Protein AF-A0A0C2HWB9-F1 (afdb_monomer_lite)

Foldseek 3Di:
DPPPDDQQQDDDPPDDCDPVNVVSSVVSVVVVVVVVVVVVVVCCVVPPVVVVVCVQPDVNHHPVRVVVVVCPVPVPVPPPLADDFDKDKAKDKAAPVRQKDKAFAQPQFFWDKFKWWWDFQFAAPNRGAQKEKEFQPPCQVVGVQWDDDPNDTDGAFDFPVVLCSVLVQDDDQADFPQRSVVSSQCSNCPPPHHDDGHYYHPCCVPPTNPPHGNNRCVVVVRNRRIGMHHDTHTADAFRFQFAAPDDPDDDDDDDDPPDDDPPDDDDPPPRTKGKHQPDTDSGITMIGIPDRDNRTDIIMMMMIITD

Secondary structure (DSSP, 8-state):
-------SS---TT----HHHHHHHHHHHHHHHHHHHHHHHHHIIIIIIHHHTTTTEETTEEHHHHHHHHHHHHS----TTS-TTPEEEEEEEEBTTB-EEEEE---SSPPEEEEEEEE--EEETTEEESEEEEETTTHHHHTT-EEEETTEEEESSEEHHHHHHHHT----SSSBHHHHHHHHHHHHTSTTS----EEE-HHIIIIITTT-BHHHHHHTT-GGGEEEEEEEEEPPTT-EEEE-S-----------TT----S------TTEEEEEEEEE-SSEEEEEEET--TTSPPEEEEEEEE-

pLDDT: mean 80.03, std 17.81, range [32.84, 97.19]

Sequence (307 aa):
MSNDCTPYVPSTPGDLITAENWNDMQCKVQEDIAAKTAAAKEEIIEEGVSRADNAEKFDGKSATEWTDLLDKRYAAEVHDHEGVAGYRRFIKRFTPELDKVLLHHKLGRFPLVDIYRLETVAEVNDKPCKLLFYYGHADAEKYNLAHQVYREKVRLGLPFAQLLDEVGTEYDDENTIEDVLNDFWESFMLTPNDEIDHCQTDWVRECCGQRRTVAELKKADQWNDLYVAMLPVRVLVGETVCRGASFDTAQPTERPINELRPIDAIREVEGGCRALLAQVNYNTIYLEVKGLTANVSPVDLMILMRS

Radius of gyration: 39.34 Å; chains: 1; bounding box: 105×45×112 Å

Organism: NCBI:txid1121915

Structure (mmCIF, N/CA/C/O backbone):
data_AF-A0A0C2HWB9-F1
#
_entry.id   AF-A0A0C2HWB9-F1
#
loop_
_atom_site.group_PDB
_atom_site.id
_atom_site.type_symbol
_atom_site.label_atom_id
_atom_site.label_alt_id
_atom_site.label_comp_id
_atom_site.label_asym_id
_atom_site.label_entity_id
_atom_site.label_seq_id
_atom_site.pdbx_PDB_ins_code
_atom_site.Cartn_x
_atom_site.Cartn_y
_atom_site.Cartn_z
_atom_site.occupancy
_atom_site.B_iso_or_equiv
_atom_site.auth_seq_id
_atom_site.auth_comp_id
_atom_site.auth_asym_id
_atom_site.auth_atom_id
_atom_site.pdbx_PDB_model_num
ATOM 1 N N . MET A 1 1 ? 37.217 8.216 -73.489 1.00 44.47 1 MET A N 1
ATOM 2 C CA . MET A 1 1 ? 38.316 7.973 -72.538 1.00 44.47 1 MET A CA 1
ATOM 3 C C . MET A 1 1 ? 39.565 7.792 -73.377 1.00 44.47 1 MET A C 1
ATOM 5 O O . MET A 1 1 ? 39.525 6.943 -74.262 1.00 44.47 1 MET A O 1
ATOM 9 N N . SER A 1 2 ? 40.582 8.646 -73.235 1.00 48.44 2 SER A N 1
ATOM 10 C CA . SER A 1 2 ? 41.876 8.340 -73.852 1.00 48.44 2 SER A CA 1
ATOM 11 C C . SER A 1 2 ? 42.439 7.136 -73.105 1.00 48.44 2 SER A C 1
ATOM 13 O O . SER A 1 2 ? 42.446 7.110 -71.876 1.00 48.44 2 SER A O 1
ATOM 15 N N . ASN A 1 3 ? 42.819 6.095 -73.839 1.00 53.09 3 ASN A N 1
ATOM 16 C CA . ASN A 1 3 ? 43.601 5.017 -73.257 1.00 53.09 3 ASN A CA 1
ATOM 17 C C . ASN A 1 3 ? 45.024 5.554 -73.124 1.00 53.09 3 ASN A C 1
ATOM 19 O O . ASN A 1 3 ? 45.826 5.412 -74.047 1.00 53.09 3 ASN A O 1
ATOM 23 N N . ASP A 1 4 ? 45.305 6.224 -72.009 1.00 67.38 4 ASP A N 1
ATOM 24 C CA . ASP A 1 4 ? 46.654 6.647 -71.640 1.00 67.38 4 ASP A CA 1
ATOM 25 C C . ASP A 1 4 ? 47.461 5.393 -71.266 1.00 67.38 4 ASP A C 1
ATOM 27 O O . ASP A 1 4 ? 47.665 5.051 -70.103 1.00 67.38 4 ASP A O 1
ATOM 31 N N . CYS A 1 5 ? 47.862 4.632 -72.285 1.00 72.88 5 CYS A N 1
ATOM 32 C CA . CYS A 1 5 ? 48.735 3.480 -72.138 1.00 72.88 5 CYS A CA 1
ATOM 33 C C . CYS A 1 5 ? 50.180 3.970 -72.057 1.00 72.88 5 CYS A C 1
ATOM 35 O O . CYS A 1 5 ? 50.843 4.150 -73.078 1.00 72.88 5 CYS A O 1
ATOM 37 N N . THR A 1 6 ? 50.678 4.173 -70.840 1.00 83.62 6 THR A N 1
ATOM 38 C CA . THR A 1 6 ? 52.108 4.400 -70.614 1.00 83.62 6 THR A CA 1
ATOM 39 C C . THR A 1 6 ? 52.863 3.089 -70.863 1.00 83.62 6 THR A C 1
ATOM 41 O O . THR A 1 6 ? 52.575 2.094 -70.195 1.00 83.62 6 THR A O 1
ATOM 44 N N . PRO A 1 7 ? 53.804 3.031 -71.821 1.00 87.06 7 PRO A N 1
ATOM 45 C CA . PRO A 1 7 ? 54.537 1.803 -72.109 1.00 87.06 7 PRO A CA 1
ATOM 46 C C . PRO A 1 7 ? 55.437 1.407 -70.929 1.00 87.06 7 PRO A C 1
ATOM 48 O O . PRO A 1 7 ? 56.130 2.248 -70.359 1.00 87.06 7 PRO A O 1
ATOM 51 N N . TYR A 1 8 ? 55.473 0.114 -70.591 1.00 88.75 8 TYR A N 1
ATOM 52 C CA . TYR A 1 8 ? 56.317 -0.417 -69.505 1.00 88.75 8 TYR A CA 1
ATOM 53 C C . TYR A 1 8 ? 57.819 -0.205 -69.758 1.00 88.75 8 TYR A C 1
ATOM 55 O O . TYR A 1 8 ? 58.604 -0.019 -68.822 1.00 88.75 8 TYR A O 1
ATOM 63 N N . VAL A 1 9 ? 58.228 -0.218 -71.027 1.00 91.19 9 VAL A N 1
ATOM 64 C CA . VAL A 1 9 ? 59.571 0.162 -71.472 1.00 91.19 9 VAL A CA 1
ATOM 65 C C . VAL A 1 9 ? 59.404 1.235 -72.550 1.00 91.19 9 VAL A C 1
ATOM 67 O O . VAL A 1 9 ? 58.857 0.933 -73.611 1.00 91.19 9 VAL A O 1
ATOM 70 N N . PRO A 1 10 ? 59.805 2.492 -72.296 1.00 89.75 10 PRO A N 1
ATOM 71 C CA . PRO A 1 10 ? 59.703 3.546 -73.294 1.00 89.75 10 PRO A CA 1
ATOM 72 C C . PRO A 1 10 ? 60.695 3.290 -74.433 1.00 89.75 10 PRO A C 1
ATOM 74 O O . PRO A 1 10 ? 61.852 2.953 -74.195 1.00 89.75 10 PRO A O 1
ATOM 77 N N . SER A 1 11 ? 60.244 3.472 -75.671 1.00 85.44 11 SER A N 1
ATOM 78 C CA . SER A 1 11 ? 61.073 3.346 -76.874 1.00 85.44 11 SER A CA 1
ATOM 79 C C . SER A 1 11 ? 60.732 4.450 -77.863 1.00 85.44 11 SER A C 1
ATOM 81 O O . SER A 1 11 ? 59.552 4.764 -78.047 1.00 85.44 11 SER A O 1
ATOM 83 N N . THR A 1 12 ? 61.739 5.005 -78.529 1.00 90.44 12 THR A N 1
ATOM 84 C CA . THR A 1 12 ? 61.547 5.974 -79.609 1.00 90.44 12 THR A CA 1
ATOM 85 C C . THR A 1 12 ? 61.572 5.287 -80.978 1.00 90.44 12 THR A C 1
ATOM 87 O O . THR A 1 12 ? 62.177 4.223 -81.139 1.00 90.44 12 THR A O 1
ATOM 90 N N . PRO A 1 13 ? 60.891 5.844 -81.995 1.00 88.94 13 PRO A N 1
ATOM 91 C CA . PRO A 1 13 ? 60.964 5.301 -83.345 1.00 88.94 13 PRO A CA 1
ATOM 92 C C . PRO A 1 13 ? 62.413 5.267 -83.854 1.00 88.94 13 PRO A C 1
ATOM 94 O O . PRO A 1 13 ? 63.058 6.306 -83.951 1.00 88.94 13 PRO A O 1
ATOM 97 N N . GLY A 1 14 ? 62.901 4.076 -84.212 1.00 87.12 14 GLY A N 1
ATOM 98 C CA . GLY A 1 14 ? 64.275 3.856 -84.682 1.00 87.12 14 GLY A CA 1
ATOM 99 C C . GLY A 1 14 ? 65.182 3.133 -83.683 1.00 87.12 14 GLY A C 1
ATOM 100 O O . GLY A 1 14 ? 66.250 2.671 -84.083 1.00 87.12 14 GLY A O 1
ATOM 101 N N . ASP A 1 15 ? 64.749 2.968 -82.430 1.00 89.12 15 ASP A N 1
ATOM 102 C CA . ASP A 1 15 ? 65.484 2.182 -81.439 1.00 89.12 15 ASP A CA 1
ATOM 103 C C . ASP A 1 15 ? 65.445 0.680 -81.771 1.00 89.12 15 ASP A C 1
ATOM 105 O O . ASP A 1 15 ? 64.410 0.119 -82.146 1.00 89.12 15 ASP A O 1
ATOM 109 N N . LEU A 1 16 ? 66.584 0.002 -81.605 1.00 88.38 16 LEU A N 1
ATOM 110 C CA . LEU A 1 16 ? 66.674 -1.454 -81.712 1.00 88.38 16 LEU A CA 1
ATOM 111 C C . LEU A 1 16 ? 66.032 -2.095 -80.476 1.00 88.38 16 LEU A C 1
ATOM 113 O O . LEU A 1 16 ? 66.549 -1.983 -79.367 1.00 88.38 16 LEU A O 1
ATOM 117 N N . ILE A 1 17 ? 64.920 -2.805 -80.672 1.00 88.50 17 ILE A N 1
ATOM 118 C CA . ILE A 1 17 ? 64.289 -3.596 -79.612 1.00 88.50 17 ILE A CA 1
ATOM 119 C C . ILE A 1 17 ? 65.118 -4.864 -79.403 1.00 88.50 17 ILE A C 1
ATOM 121 O O . ILE A 1 17 ? 65.118 -5.764 -80.245 1.00 88.50 17 ILE A O 1
ATOM 125 N N . THR A 1 18 ? 65.837 -4.932 -78.284 1.00 92.62 18 THR A N 1
ATOM 126 C CA . THR A 1 18 ? 66.679 -6.087 -77.948 1.00 92.62 18 THR A CA 1
ATOM 127 C C . THR A 1 18 ? 65.901 -7.154 -77.169 1.00 92.62 18 THR A C 1
ATOM 129 O O . THR A 1 18 ? 64.789 -6.919 -76.688 1.00 92.62 18 THR A O 1
ATOM 132 N N . ALA A 1 19 ? 66.490 -8.345 -77.022 1.00 90.44 19 ALA A N 1
ATOM 133 C CA . ALA A 1 19 ? 65.940 -9.391 -76.158 1.00 90.44 19 ALA A CA 1
ATOM 134 C C . ALA A 1 19 ? 65.875 -8.955 -74.681 1.00 90.44 19 ALA A C 1
ATOM 136 O O . ALA A 1 19 ? 64.960 -9.354 -73.966 1.00 90.44 19 ALA A O 1
ATOM 137 N N . GLU A 1 20 ? 66.799 -8.097 -74.241 1.00 90.94 20 GLU A N 1
ATOM 138 C CA . GLU A 1 20 ? 66.816 -7.540 -72.884 1.00 90.94 20 GLU A CA 1
ATOM 139 C C . GLU A 1 20 ? 65.599 -6.634 -72.661 1.00 90.94 20 GLU A C 1
ATOM 141 O O . GLU A 1 20 ? 64.884 -6.810 -71.679 1.00 90.94 20 GLU A O 1
ATOM 146 N N . ASN A 1 21 ? 65.260 -5.776 -73.634 1.00 90.06 21 ASN A N 1
ATOM 147 C CA . ASN A 1 21 ? 64.061 -4.928 -73.574 1.00 90.06 21 ASN A CA 1
ATOM 148 C C . ASN A 1 21 ? 62.768 -5.752 -73.427 1.00 90.06 21 ASN A C 1
ATOM 150 O O . ASN A 1 21 ? 61.847 -5.347 -72.716 1.00 90.06 21 ASN A O 1
ATOM 154 N N . TRP A 1 22 ? 62.681 -6.900 -74.109 1.00 89.81 22 TRP A N 1
ATOM 155 C CA . TRP A 1 22 ? 61.530 -7.801 -74.003 1.00 89.81 22 TRP A CA 1
ATOM 156 C C . TRP A 1 22 ? 61.451 -8.484 -72.641 1.00 89.81 22 TRP A C 1
ATOM 158 O O . TRP A 1 22 ? 60.361 -8.560 -72.073 1.00 89.81 22 TRP A O 1
ATOM 168 N N . ASN A 1 23 ? 62.584 -8.948 -72.114 1.00 92.88 23 ASN A N 1
ATOM 169 C CA . ASN A 1 23 ? 62.643 -9.560 -70.789 1.00 92.88 23 ASN A CA 1
ATOM 170 C C . ASN A 1 23 ? 62.260 -8.546 -69.703 1.00 92.88 23 ASN A C 1
ATOM 172 O O . ASN A 1 23 ? 61.413 -8.845 -68.865 1.00 92.88 23 ASN A O 1
ATOM 176 N N . ASP A 1 24 ? 62.785 -7.321 -69.776 1.00 92.31 24 ASP A N 1
ATOM 177 C CA . ASP A 1 24 ? 62.449 -6.239 -68.846 1.00 92.31 24 ASP A CA 1
ATOM 178 C C . ASP A 1 24 ? 60.961 -5.888 -68.896 1.00 92.31 24 ASP A C 1
ATOM 180 O O . ASP A 1 24 ? 60.321 -5.700 -67.860 1.00 92.31 24 ASP A O 1
ATOM 184 N N . MET A 1 25 ? 60.378 -5.831 -70.097 1.00 93.31 25 MET A N 1
ATOM 185 C CA . MET A 1 25 ? 58.944 -5.608 -70.244 1.00 93.31 25 MET A CA 1
ATOM 186 C C . MET A 1 25 ? 58.130 -6.742 -69.610 1.00 93.31 25 MET A C 1
ATOM 188 O O . MET A 1 25 ? 57.155 -6.466 -68.914 1.00 93.31 25 MET A O 1
ATOM 192 N N . GLN A 1 26 ? 58.517 -8.004 -69.817 1.00 92.94 26 GLN A N 1
ATOM 193 C CA . GLN A 1 26 ? 57.828 -9.153 -69.223 1.00 92.94 26 GLN A CA 1
ATOM 194 C C . GLN A 1 26 ? 57.902 -9.136 -67.694 1.00 92.94 26 GLN A C 1
ATOM 196 O O . GLN A 1 26 ? 56.877 -9.353 -67.048 1.00 92.94 26 GLN A O 1
ATOM 201 N N . CYS A 1 27 ? 59.065 -8.817 -67.119 1.00 93.81 27 CYS A N 1
ATOM 202 C CA . CYS A 1 27 ? 59.230 -8.662 -65.673 1.00 93.81 27 CYS A CA 1
ATOM 203 C C . CYS A 1 27 ? 58.311 -7.562 -65.123 1.00 93.81 27 CYS A C 1
ATOM 205 O O . CYS A 1 27 ? 57.544 -7.817 -64.198 1.00 93.81 27 CYS A O 1
ATOM 207 N N . LYS A 1 28 ? 58.291 -6.375 -65.745 1.00 93.12 28 LYS A N 1
ATOM 208 C CA . LYS A 1 28 ? 57.420 -5.264 -65.315 1.00 93.12 28 LYS A CA 1
ATOM 209 C C . LYS A 1 28 ? 55.931 -5.588 -65.425 1.00 93.12 28 LYS A C 1
ATOM 211 O O . LYS A 1 28 ? 55.148 -5.180 -64.572 1.00 93.12 28 LYS A O 1
ATOM 216 N N . VAL A 1 29 ? 55.526 -6.326 -66.459 1.00 92.38 29 VAL A N 1
ATOM 217 C CA . VAL A 1 29 ? 54.140 -6.799 -66.601 1.00 92.38 29 VAL A CA 1
ATOM 218 C C . VAL A 1 29 ? 53.792 -7.791 -65.490 1.00 92.38 29 VAL A C 1
ATOM 220 O O . VAL A 1 29 ? 52.713 -7.696 -64.912 1.00 92.38 29 VAL A O 1
ATOM 223 N N . GLN A 1 30 ? 54.690 -8.724 -65.160 1.00 92.44 30 GLN A N 1
ATOM 224 C CA . GLN A 1 30 ? 54.478 -9.664 -64.055 1.00 92.44 30 GLN A CA 1
ATOM 225 C C . GLN A 1 30 ? 54.373 -8.945 -62.706 1.00 92.44 30 GLN A C 1
ATOM 227 O O . GLN A 1 30 ? 53.474 -9.260 -61.927 1.00 92.44 30 GLN A O 1
ATOM 232 N N . GLU A 1 31 ? 55.239 -7.963 -62.451 1.00 93.19 31 GLU A N 1
ATOM 233 C CA . GLU A 1 31 ? 55.197 -7.128 -61.246 1.00 93.19 31 GLU A CA 1
ATOM 234 C C . GLU A 1 31 ? 53.886 -6.335 -61.142 1.00 93.19 31 GLU A C 1
ATOM 236 O O . GLU A 1 31 ? 53.246 -6.355 -60.092 1.00 93.19 31 GLU A O 1
ATOM 241 N N . ASP A 1 32 ? 53.433 -5.699 -62.227 1.00 93.12 32 ASP A N 1
ATOM 242 C CA . ASP A 1 32 ? 52.169 -4.947 -62.251 1.00 93.12 32 ASP A CA 1
ATOM 243 C C . ASP A 1 32 ? 50.949 -5.861 -62.050 1.00 93.12 32 ASP A C 1
ATOM 245 O O . ASP A 1 32 ? 50.037 -5.535 -61.289 1.00 93.12 32 ASP A O 1
ATOM 249 N N . ILE A 1 33 ? 50.940 -7.050 -62.664 1.00 91.69 33 ILE A N 1
ATOM 250 C CA . ILE A 1 33 ? 49.892 -8.056 -62.430 1.00 91.69 33 ILE A CA 1
ATOM 251 C C . ILE A 1 33 ? 49.897 -8.508 -60.966 1.00 91.69 33 ILE A C 1
ATOM 253 O O . ILE A 1 33 ? 48.828 -8.614 -60.357 1.00 91.69 33 ILE A O 1
ATOM 257 N N . ALA A 1 34 ? 51.071 -8.768 -60.386 1.00 92.19 34 ALA A N 1
ATOM 258 C CA . ALA A 1 34 ? 51.194 -9.169 -58.988 1.00 92.19 34 ALA A CA 1
ATOM 259 C C . ALA A 1 34 ? 50.695 -8.063 -58.044 1.00 92.19 34 ALA A C 1
ATOM 261 O O . ALA A 1 34 ? 49.910 -8.352 -57.140 1.00 92.19 34 ALA A O 1
ATOM 262 N N . ALA A 1 35 ? 51.067 -6.806 -58.301 1.00 92.00 35 ALA A N 1
ATOM 263 C CA . ALA A 1 35 ? 50.620 -5.645 -57.535 1.00 92.00 35 ALA A CA 1
ATOM 264 C C . ALA A 1 35 ? 49.099 -5.450 -57.624 1.00 92.00 35 ALA A C 1
ATOM 266 O O . ALA A 1 35 ? 48.434 -5.327 -56.598 1.00 92.00 35 ALA A O 1
ATOM 267 N N . LYS A 1 36 ? 48.519 -5.511 -58.830 1.00 92.81 36 LYS A N 1
ATOM 268 C CA . LYS A 1 36 ? 47.062 -5.421 -59.034 1.00 92.81 36 LYS A CA 1
ATOM 269 C C . LYS A 1 36 ? 46.307 -6.565 -58.367 1.00 92.81 36 LYS A C 1
ATOM 271 O O . LYS A 1 36 ? 45.238 -6.351 -57.808 1.00 92.81 36 LYS A O 1
ATOM 276 N N . THR A 1 37 ? 46.868 -7.773 -58.390 1.00 91.19 37 THR A N 1
ATOM 277 C CA . THR A 1 37 ? 46.277 -8.934 -57.711 1.00 91.19 37 THR A CA 1
ATOM 278 C C . THR A 1 37 ? 46.318 -8.773 -56.192 1.00 91.19 37 THR A C 1
ATOM 280 O O . THR A 1 37 ? 45.359 -9.146 -55.521 1.00 91.19 37 THR A O 1
ATOM 283 N N . ALA A 1 38 ? 47.408 -8.234 -55.640 1.00 90.31 38 ALA A N 1
ATOM 284 C CA . ALA A 1 38 ? 47.517 -7.948 -54.212 1.00 90.31 38 ALA A CA 1
ATOM 285 C C . ALA A 1 38 ? 46.506 -6.874 -53.783 1.00 90.31 38 ALA A C 1
ATOM 287 O O . ALA A 1 38 ? 45.732 -7.121 -52.863 1.00 90.31 38 ALA A O 1
ATOM 288 N N . ALA A 1 39 ? 46.430 -5.761 -54.519 1.00 90.31 39 ALA A N 1
ATOM 289 C CA . ALA A 1 39 ? 45.473 -4.687 -54.259 1.00 90.31 39 ALA A CA 1
ATOM 290 C C . ALA A 1 39 ? 44.016 -5.178 -54.320 1.00 90.31 39 ALA A C 1
ATOM 292 O O . ALA A 1 39 ? 43.243 -4.935 -53.400 1.00 90.31 39 ALA A O 1
ATOM 293 N N . ALA A 1 40 ? 43.655 -5.954 -55.348 1.00 87.25 40 ALA A N 1
ATOM 294 C CA . ALA A 1 40 ? 42.309 -6.516 -55.465 1.00 87.25 40 ALA A CA 1
ATOM 295 C C . ALA A 1 40 ? 41.978 -7.506 -54.332 1.00 87.25 40 ALA A C 1
ATOM 297 O O . ALA A 1 40 ? 40.833 -7.592 -53.896 1.00 87.25 40 ALA A O 1
ATOM 298 N N . LYS A 1 41 ? 42.963 -8.272 -53.838 1.00 85.81 41 LYS A N 1
ATOM 299 C CA . LYS A 1 41 ? 42.764 -9.145 -52.671 1.00 85.81 41 LYS A CA 1
ATOM 300 C C . LYS A 1 41 ? 42.510 -8.338 -51.403 1.00 85.81 41 LYS A C 1
ATOM 302 O O . LYS A 1 41 ? 41.620 -8.713 -50.648 1.00 85.81 41 LYS A O 1
ATOM 307 N N . GLU A 1 42 ? 43.275 -7.274 -51.173 1.00 85.31 42 GLU A N 1
ATOM 308 C CA . GLU A 1 42 ? 43.078 -6.390 -50.019 1.00 85.31 42 GLU A CA 1
ATOM 309 C C . GLU A 1 42 ? 41.700 -5.720 -50.067 1.00 85.31 42 GLU A C 1
ATOM 311 O O . GLU A 1 42 ? 40.971 -5.794 -49.084 1.00 85.31 42 GLU A O 1
ATOM 316 N N . GLU A 1 43 ? 41.284 -5.206 -51.228 1.00 84.06 43 GLU A N 1
ATOM 317 C CA . GLU A 1 43 ? 39.952 -4.618 -51.436 1.00 84.06 43 GLU A CA 1
ATOM 318 C C . GLU A 1 43 ? 38.824 -5.630 -51.172 1.00 84.06 43 GLU A C 1
ATOM 320 O O . GLU A 1 43 ? 37.868 -5.331 -50.461 1.00 84.06 43 GLU A O 1
ATOM 325 N N . ILE A 1 44 ? 38.939 -6.868 -51.670 1.00 81.25 44 ILE A N 1
ATOM 326 C CA . ILE A 1 44 ? 37.937 -7.919 -51.412 1.00 81.25 44 ILE A CA 1
ATOM 327 C C . ILE A 1 44 ? 37.874 -8.278 -49.920 1.00 81.25 44 ILE A C 1
ATOM 329 O O . ILE A 1 44 ? 36.788 -8.543 -49.395 1.00 81.25 44 ILE A O 1
ATOM 333 N N . ILE A 1 45 ? 39.015 -8.307 -49.230 1.00 76.50 45 ILE A N 1
ATOM 334 C CA . ILE A 1 45 ? 39.070 -8.584 -47.791 1.00 76.50 45 ILE A CA 1
ATOM 335 C C . ILE A 1 45 ? 38.427 -7.431 -47.004 1.00 76.50 45 ILE A C 1
ATOM 337 O O . ILE A 1 45 ? 37.564 -7.676 -46.157 1.00 76.50 45 ILE A O 1
ATOM 341 N N . GLU A 1 46 ? 38.801 -6.187 -47.300 1.00 76.12 46 GLU A N 1
ATOM 342 C CA . GLU A 1 46 ? 38.325 -4.991 -46.601 1.00 76.12 46 GLU A CA 1
ATOM 343 C C . GLU A 1 46 ? 36.843 -4.702 -46.883 1.00 76.12 46 GLU A C 1
ATOM 345 O O . GLU A 1 46 ? 36.052 -4.529 -45.955 1.00 76.12 46 GLU A O 1
ATOM 350 N N . GLU A 1 47 ? 36.425 -4.705 -48.148 1.00 74.25 47 GLU A N 1
ATOM 351 C CA . GLU A 1 47 ? 35.063 -4.319 -48.524 1.00 74.25 47 GLU A CA 1
ATOM 352 C C . GLU A 1 47 ? 34.073 -5.485 -48.537 1.00 74.25 47 GLU A C 1
ATOM 354 O O . GLU A 1 47 ? 32.886 -5.286 -48.266 1.00 74.25 47 GLU A O 1
ATOM 359 N N . GLY A 1 48 ? 34.528 -6.695 -48.868 1.00 69.12 48 GLY A N 1
ATOM 360 C CA . GLY A 1 48 ? 33.668 -7.861 -49.066 1.00 69.12 48 GLY A CA 1
ATOM 361 C C . GLY A 1 48 ? 33.578 -8.747 -47.829 1.00 69.12 48 GLY A C 1
ATOM 362 O O . GLY A 1 48 ? 32.500 -8.920 -47.261 1.00 69.12 48 GLY A O 1
ATOM 363 N N . VAL A 1 49 ? 34.712 -9.308 -47.404 1.00 67.12 49 VAL A N 1
ATOM 364 C CA . VAL A 1 49 ? 34.756 -10.300 -46.313 1.00 67.12 49 VAL A CA 1
ATOM 365 C C . VAL A 1 49 ? 34.429 -9.653 -44.967 1.00 67.12 49 VAL A C 1
ATOM 367 O O . VAL A 1 49 ? 33.553 -10.133 -44.254 1.00 67.12 49 VAL A O 1
ATOM 370 N N . SER A 1 50 ? 35.035 -8.502 -44.670 1.00 65.25 50 SER A N 1
ATOM 371 C CA . SER A 1 50 ? 34.806 -7.787 -43.404 1.00 65.25 50 SER A CA 1
ATOM 372 C C . SER A 1 50 ? 33.356 -7.303 -43.249 1.00 65.25 50 SER A C 1
ATOM 374 O O . SER A 1 50 ? 32.834 -7.223 -42.138 1.00 65.25 50 SER A O 1
ATOM 376 N N . ARG A 1 51 ? 32.670 -6.993 -44.361 1.00 64.44 51 ARG A N 1
ATOM 377 C CA . ARG A 1 51 ? 31.235 -6.655 -44.350 1.00 64.44 51 ARG A CA 1
ATOM 378 C C . ARG A 1 51 ? 30.343 -7.892 -44.252 1.00 64.44 51 ARG A C 1
ATOM 380 O O . ARG A 1 51 ? 29.283 -7.808 -43.634 1.00 64.44 51 ARG A O 1
ATOM 387 N N . ALA A 1 52 ? 30.760 -9.022 -44.823 1.00 65.81 52 ALA A N 1
ATOM 388 C CA . ALA A 1 52 ? 30.031 -10.286 -44.734 1.00 65.81 52 ALA A CA 1
ATOM 389 C C . ALA A 1 52 ? 30.011 -10.852 -43.305 1.00 65.81 52 ALA A C 1
ATOM 391 O O . ALA A 1 52 ? 28.992 -11.404 -42.898 1.00 65.81 52 ALA A O 1
ATOM 392 N N . ASP A 1 53 ? 31.056 -10.619 -42.507 1.00 65.00 53 ASP A N 1
ATOM 393 C CA . ASP A 1 53 ? 31.073 -10.968 -41.075 1.00 65.00 53 ASP A CA 1
ATOM 394 C C . ASP A 1 53 ? 29.997 -10.220 -40.260 1.00 65.00 53 ASP A C 1
ATOM 396 O O . ASP A 1 53 ? 29.629 -10.630 -39.157 1.00 65.00 53 ASP A O 1
ATOM 400 N N . ASN A 1 54 ? 29.448 -9.133 -40.811 1.00 66.25 54 ASN A N 1
ATOM 401 C CA . ASN A 1 54 ? 28.346 -8.371 -40.231 1.00 66.25 54 ASN A CA 1
ATOM 402 C C . ASN A 1 54 ? 26.985 -8.737 -40.854 1.00 66.25 54 ASN A C 1
ATOM 404 O O . ASN A 1 54 ? 25.989 -8.110 -40.522 1.00 66.25 54 ASN A O 1
ATOM 408 N N . ALA A 1 55 ? 26.901 -9.728 -41.751 1.00 73.62 55 ALA A N 1
ATOM 409 C CA . ALA A 1 55 ? 25.645 -10.087 -42.419 1.00 73.62 55 ALA A CA 1
ATOM 410 C C . ALA A 1 55 ? 24.581 -10.626 -41.444 1.00 73.62 55 ALA A C 1
ATOM 412 O O . ALA A 1 55 ? 23.386 -10.438 -41.664 1.00 73.62 55 ALA A O 1
ATOM 413 N N . GLU A 1 56 ? 25.009 -11.255 -40.347 1.00 75.62 56 GLU A N 1
ATOM 414 C CA . GLU A 1 56 ? 24.123 -11.750 -39.282 1.00 75.62 56 GLU A CA 1
ATOM 415 C C . GLU A 1 56 ? 23.817 -10.690 -38.209 1.00 75.62 56 GLU A C 1
ATOM 417 O O . GLU A 1 56 ? 23.110 -10.958 -37.233 1.00 75.62 56 GLU A O 1
ATOM 422 N N . LYS A 1 57 ? 24.350 -9.474 -38.373 1.00 80.12 57 LYS A N 1
ATOM 423 C CA . LYS A 1 57 ? 24.253 -8.387 -37.403 1.00 80.12 57 LYS A CA 1
ATOM 424 C C . LYS A 1 57 ? 23.638 -7.151 -38.052 1.00 80.12 57 LYS A C 1
ATOM 426 O O . LYS A 1 57 ? 24.121 -6.622 -39.045 1.00 80.12 57 LYS A O 1
ATOM 431 N N . PHE A 1 58 ? 22.581 -6.629 -37.451 1.00 76.94 58 PHE A N 1
ATOM 432 C CA . PHE A 1 58 ? 22.011 -5.347 -37.837 1.00 76.94 58 PHE A CA 1
ATOM 433 C C . PHE A 1 58 ? 22.651 -4.256 -36.975 1.00 76.94 58 PHE A C 1
ATOM 435 O O . PHE A 1 58 ? 22.554 -4.314 -35.750 1.00 76.94 58 PHE A O 1
ATOM 442 N N . ASP A 1 59 ? 23.338 -3.293 -37.596 1.00 81.50 59 ASP A N 1
ATOM 443 C CA . ASP A 1 59 ? 24.066 -2.218 -36.894 1.00 81.50 59 ASP A CA 1
ATOM 444 C C . ASP A 1 59 ? 25.096 -2.745 -35.866 1.00 81.50 59 ASP A C 1
ATOM 446 O O . ASP A 1 59 ? 25.216 -2.271 -34.738 1.00 81.50 59 ASP A O 1
ATOM 450 N N . GLY A 1 60 ? 25.810 -3.818 -36.229 1.00 81.56 60 GLY A N 1
ATOM 451 C CA . GLY A 1 60 ? 26.827 -4.432 -35.368 1.00 81.56 60 GLY A CA 1
ATOM 452 C C . GLY A 1 60 ? 26.277 -5.258 -34.199 1.00 81.56 60 GLY A C 1
ATOM 453 O O . GLY A 1 60 ? 27.068 -5.739 -33.389 1.00 81.56 60 GLY A O 1
ATOM 454 N N . LYS A 1 61 ? 24.955 -5.459 -34.119 1.00 85.25 61 LYS A N 1
ATOM 455 C CA . LYS A 1 61 ? 24.292 -6.290 -33.104 1.00 85.25 61 LYS A CA 1
ATOM 456 C C . LYS A 1 61 ? 23.551 -7.457 -33.745 1.00 85.25 61 LYS A C 1
ATOM 458 O O . LYS A 1 61 ? 22.836 -7.291 -34.730 1.00 85.25 61 LYS A O 1
ATOM 463 N N . SER A 1 62 ? 23.704 -8.639 -33.171 1.00 87.06 62 SER A N 1
ATOM 464 C CA . SER A 1 62 ? 22.928 -9.828 -33.524 1.00 87.06 62 SER A CA 1
ATOM 465 C C . SER A 1 62 ? 21.446 -9.665 -33.161 1.00 87.06 62 SER A C 1
ATOM 467 O O . SER A 1 62 ? 21.071 -8.809 -32.357 1.00 87.06 62 SER A O 1
ATOM 469 N N . ALA A 1 63 ? 20.587 -10.515 -33.728 1.00 84.69 63 ALA A N 1
ATOM 470 C CA . ALA A 1 63 ? 19.167 -10.556 -33.369 1.00 84.69 63 ALA A CA 1
ATOM 471 C C . ALA A 1 63 ? 18.948 -10.799 -31.862 1.00 84.69 63 ALA A C 1
ATOM 473 O O . ALA A 1 63 ? 18.058 -10.194 -31.266 1.00 84.69 63 ALA A O 1
ATOM 474 N N . THR A 1 64 ? 19.782 -11.629 -31.232 1.00 86.56 64 THR A N 1
ATOM 475 C CA . THR A 1 64 ? 19.765 -11.887 -29.785 1.00 86.56 64 THR A CA 1
ATOM 476 C C . THR A 1 64 ? 20.154 -10.648 -28.989 1.00 86.56 64 THR A C 1
ATOM 478 O O . THR A 1 64 ? 19.439 -10.288 -28.069 1.00 86.56 64 THR A O 1
ATOM 481 N N . GLU A 1 65 ? 21.209 -9.927 -29.380 1.00 85.94 65 GLU A N 1
ATOM 482 C CA . GLU A 1 65 ? 21.604 -8.681 -28.700 1.00 85.94 65 GLU A CA 1
ATOM 483 C C . GLU A 1 65 ? 20.558 -7.571 -28.849 1.00 85.94 65 GLU A C 1
ATOM 485 O O . GLU A 1 65 ? 20.367 -6.777 -27.929 1.00 85.94 65 GLU A O 1
ATOM 490 N N . TRP A 1 66 ? 19.870 -7.500 -29.993 1.00 83.75 66 TRP A N 1
ATOM 491 C CA . TRP A 1 66 ? 18.722 -6.609 -30.160 1.00 83.75 66 TRP A CA 1
ATOM 492 C C . TRP A 1 66 ? 17.553 -7.027 -29.286 1.00 83.75 66 TRP A C 1
ATOM 494 O O . TRP A 1 66 ? 16.949 -6.165 -28.660 1.00 83.75 66 TRP A O 1
ATOM 504 N N . THR A 1 67 ? 17.257 -8.323 -29.222 1.00 81.44 67 THR A N 1
ATOM 505 C CA . THR A 1 67 ? 16.204 -8.854 -28.353 1.00 81.44 67 THR A CA 1
ATOM 506 C C . THR A 1 67 ? 16.533 -8.558 -26.899 1.00 81.44 67 THR A C 1
ATOM 508 O O . THR A 1 67 ? 15.708 -7.968 -26.237 1.00 81.44 67 THR A O 1
ATOM 511 N N . ASP A 1 68 ? 17.759 -8.788 -26.433 1.00 82.25 68 ASP A N 1
ATOM 512 C CA . ASP A 1 68 ? 18.177 -8.468 -25.064 1.00 82.25 68 ASP A CA 1
ATOM 513 C C . ASP A 1 68 ? 18.135 -6.964 -24.763 1.00 82.25 68 ASP A C 1
ATOM 515 O O . ASP A 1 68 ? 17.836 -6.560 -23.642 1.00 82.25 68 ASP A O 1
ATOM 519 N N . LEU A 1 69 ? 18.463 -6.103 -25.733 1.00 81.69 69 LEU A N 1
ATOM 520 C CA . LEU A 1 69 ? 18.426 -4.647 -25.558 1.00 81.69 69 LEU A CA 1
ATOM 521 C C . LEU A 1 69 ? 16.986 -4.124 -25.558 1.00 81.69 69 LEU A C 1
ATOM 523 O O . LEU A 1 69 ? 16.652 -3.231 -24.780 1.00 81.69 69 LEU A O 1
ATOM 527 N N . LEU A 1 70 ? 16.135 -4.684 -26.417 1.00 75.38 70 LEU A N 1
ATOM 528 C CA . LEU A 1 70 ? 14.711 -4.376 -26.475 1.00 75.38 70 LEU A CA 1
ATOM 529 C C . LEU A 1 70 ? 13.989 -4.955 -25.262 1.00 75.38 70 LEU A C 1
ATOM 531 O O . LEU A 1 70 ? 13.221 -4.235 -24.648 1.00 75.38 70 LEU A O 1
ATOM 535 N N . ASP A 1 71 ? 14.296 -6.174 -24.845 1.00 71.31 71 ASP A N 1
ATOM 536 C CA . ASP A 1 71 ? 13.799 -6.785 -23.621 1.00 71.31 71 ASP A CA 1
ATOM 537 C C . ASP A 1 71 ? 14.281 -5.968 -22.427 1.00 71.31 71 ASP A C 1
ATOM 539 O O . ASP A 1 71 ? 13.454 -5.503 -21.673 1.00 71.31 71 ASP A O 1
ATOM 543 N N . LYS A 1 72 ? 15.549 -5.573 -22.300 1.00 68.62 72 LYS A N 1
ATOM 544 C CA . LYS A 1 72 ? 15.945 -4.622 -21.235 1.00 68.62 72 LYS A CA 1
ATOM 545 C C . LYS A 1 72 ? 15.202 -3.281 -21.272 1.00 68.62 72 LYS A C 1
ATOM 547 O O . LYS A 1 72 ? 15.131 -2.593 -20.261 1.00 68.62 72 LYS A O 1
ATOM 552 N N . ARG A 1 73 ? 14.692 -2.870 -22.435 1.00 63.62 73 ARG A N 1
ATOM 553 C CA . ARG A 1 73 ? 13.915 -1.634 -22.603 1.00 63.62 73 ARG A CA 1
ATOM 554 C C . ARG A 1 73 ? 12.407 -1.830 -22.378 1.00 63.62 73 ARG A C 1
ATOM 556 O O . ARG A 1 73 ? 11.737 -0.861 -22.026 1.00 63.62 73 ARG A O 1
ATOM 563 N N . TYR A 1 74 ? 11.874 -3.025 -22.630 1.00 54.28 74 TYR A N 1
ATOM 564 C CA . TYR A 1 74 ? 10.438 -3.333 -22.710 1.00 54.28 74 TYR A CA 1
ATOM 565 C C . TYR A 1 74 ? 9.990 -4.463 -21.781 1.00 54.28 74 TYR A C 1
ATOM 567 O O . TYR A 1 74 ? 8.874 -4.402 -21.265 1.00 54.28 74 TYR A O 1
ATOM 575 N N . ALA A 1 75 ? 10.828 -5.471 -21.537 1.00 49.78 75 ALA A N 1
ATOM 576 C CA . ALA A 1 75 ? 10.783 -6.207 -20.285 1.00 49.78 75 ALA A CA 1
ATOM 577 C C . ALA A 1 75 ? 11.123 -5.178 -19.214 1.00 49.78 75 ALA A C 1
ATOM 579 O O . ALA A 1 75 ? 12.271 -4.775 -19.029 1.00 49.78 75 ALA A O 1
ATOM 580 N N . ALA A 1 76 ? 10.062 -4.662 -18.600 1.00 48.91 76 ALA A N 1
ATOM 581 C CA . ALA A 1 76 ? 10.165 -3.817 -17.437 1.00 48.91 76 ALA A CA 1
ATOM 582 C C . ALA A 1 76 ? 11.246 -4.406 -16.527 1.00 48.91 76 ALA A C 1
ATOM 584 O O . ALA A 1 76 ? 11.280 -5.625 -16.331 1.00 48.91 76 ALA A O 1
ATOM 585 N N . GLU A 1 77 ? 12.107 -3.553 -15.972 1.00 46.56 77 GLU A N 1
ATOM 586 C CA . GLU A 1 77 ? 12.594 -3.786 -14.620 1.00 46.56 77 GLU A CA 1
ATOM 587 C C . GLU A 1 77 ? 11.335 -4.133 -13.823 1.00 46.56 77 GLU A C 1
ATOM 589 O O . GLU A 1 77 ? 10.520 -3.268 -13.495 1.00 46.56 77 GLU A O 1
ATOM 594 N N . VAL A 1 78 ? 11.055 -5.432 -13.697 1.00 44.28 78 VAL A N 1
ATOM 595 C CA . VAL A 1 78 ? 10.005 -5.952 -12.844 1.00 44.28 78 VAL A CA 1
ATOM 596 C C . VAL A 1 78 ? 10.556 -5.604 -11.491 1.00 44.28 78 VAL A C 1
ATOM 598 O O . VAL A 1 78 ? 11.380 -6.357 -10.988 1.00 44.28 78 VAL A O 1
ATOM 601 N N . HIS A 1 79 ? 10.198 -4.399 -11.036 1.00 41.03 79 HIS A N 1
ATOM 602 C CA . HIS A 1 79 ? 10.684 -3.761 -9.833 1.00 41.03 79 HIS A CA 1
ATOM 603 C C . HIS A 1 79 ? 10.974 -4.842 -8.807 1.00 41.03 79 HIS A C 1
ATOM 605 O O . HIS A 1 79 ? 10.072 -5.483 -8.277 1.00 41.03 79 HIS A O 1
ATOM 611 N N . ASP A 1 80 ? 12.260 -5.067 -8.586 1.00 44.41 80 ASP A N 1
ATOM 612 C CA . ASP A 1 80 ? 12.839 -6.153 -7.804 1.00 44.41 80 ASP A CA 1
ATOM 613 C C . ASP A 1 80 ? 12.481 -6.011 -6.307 1.00 44.41 80 ASP A C 1
ATOM 615 O O . ASP A 1 80 ? 12.911 -6.793 -5.468 1.00 44.41 80 ASP A O 1
ATOM 619 N N . HIS A 1 81 ? 11.699 -4.981 -5.982 1.00 46.09 81 HIS A N 1
ATOM 620 C CA . HIS A 1 81 ? 11.145 -4.622 -4.686 1.00 46.09 81 HIS A CA 1
ATOM 621 C C . HIS A 1 81 ? 9.627 -4.883 -4.594 1.00 46.09 81 HIS A C 1
ATOM 623 O O . HIS A 1 81 ? 9.073 -4.807 -3.507 1.00 46.09 81 HIS A O 1
ATOM 629 N N . GLU A 1 82 ? 8.940 -5.237 -5.687 1.00 44.53 82 GLU A N 1
ATOM 630 C CA . GLU A 1 82 ? 7.495 -5.510 -5.707 1.00 44.53 82 GLU A CA 1
ATOM 631 C C . GLU A 1 82 ? 7.206 -6.787 -6.513 1.00 44.53 82 GLU A C 1
ATOM 633 O O . GLU A 1 82 ? 6.872 -6.740 -7.698 1.00 44.53 82 GLU A O 1
ATOM 638 N N . GLY A 1 83 ? 7.364 -7.948 -5.871 1.00 42.19 83 GLY A N 1
ATOM 639 C CA . GLY A 1 83 ? 7.215 -9.271 -6.482 1.00 42.19 83 GLY A CA 1
ATOM 640 C C . GLY A 1 83 ? 5.959 -9.497 -7.351 1.00 42.19 83 GLY A C 1
ATOM 641 O O . GLY A 1 83 ? 4.972 -8.768 -7.312 1.00 42.19 83 GLY A O 1
ATOM 642 N N . VAL A 1 84 ? 6.032 -10.563 -8.161 1.00 39.25 84 VAL A N 1
ATOM 643 C CA . VAL A 1 84 ? 4.995 -11.190 -9.013 1.00 39.25 84 VAL A CA 1
ATOM 644 C C . VAL A 1 84 ? 3.609 -10.513 -8.965 1.00 39.25 84 VAL A C 1
ATOM 646 O O . VAL A 1 84 ? 2.769 -10.845 -8.136 1.00 39.25 84 VAL A O 1
ATOM 649 N N . ALA A 1 85 ? 3.335 -9.616 -9.919 1.00 44.34 85 ALA A N 1
ATOM 650 C CA . ALA A 1 85 ? 2.002 -9.047 -10.163 1.00 44.34 85 ALA A CA 1
ATOM 651 C C . ALA A 1 85 ? 1.341 -8.364 -8.941 1.00 44.34 85 ALA A C 1
ATOM 653 O O . ALA A 1 85 ? 0.136 -8.521 -8.719 1.00 44.34 85 ALA A O 1
ATOM 654 N N . GLY A 1 86 ? 2.119 -7.596 -8.170 1.00 61.84 86 GLY A N 1
ATOM 655 C CA . GLY A 1 86 ? 1.637 -6.837 -7.018 1.00 61.84 86 GLY A CA 1
ATOM 656 C C . GLY A 1 86 ? 0.500 -5.871 -7.368 1.00 61.84 86 GLY A C 1
ATOM 657 O O . GLY A 1 86 ? 0.587 -5.071 -8.305 1.00 61.84 86 GLY A O 1
ATOM 658 N N . TYR A 1 87 ? -0.596 -5.960 -6.617 1.00 75.31 87 TYR A N 1
ATOM 659 C CA . TYR A 1 87 ? -1.638 -4.944 -6.632 1.00 75.31 87 TYR A CA 1
ATOM 660 C C . TYR A 1 87 ? -1.162 -3.736 -5.817 1.00 75.31 87 TYR A C 1
ATOM 662 O O . TYR A 1 87 ? -0.742 -3.904 -4.676 1.00 75.31 87 TYR A O 1
ATOM 670 N N . ARG A 1 88 ? -1.287 -2.516 -6.350 1.00 84.25 88 ARG A N 1
ATOM 671 C CA . ARG A 1 88 ? -1.061 -1.279 -5.586 1.00 84.25 88 ARG A CA 1
ATOM 672 C C . ARG A 1 88 ? -2.380 -0.755 -5.039 1.00 84.25 88 ARG A C 1
ATOM 674 O O . ARG A 1 88 ? -3.355 -0.644 -5.784 1.00 84.25 88 ARG A O 1
ATOM 681 N N . ARG A 1 89 ? -2.410 -0.434 -3.747 1.00 89.62 89 ARG A N 1
ATOM 682 C CA . ARG A 1 89 ? -3.574 0.152 -3.071 1.00 89.62 89 ARG A CA 1
ATOM 683 C C . ARG A 1 89 ? -3.309 1.627 -2.831 1.00 89.62 89 ARG A C 1
ATOM 685 O O . ARG A 1 89 ? -2.311 1.974 -2.213 1.00 89.62 89 ARG A O 1
ATOM 692 N N . PHE A 1 90 ? -4.221 2.467 -3.302 1.00 92.56 90 PHE A N 1
ATOM 693 C CA . PHE A 1 90 ? -4.211 3.890 -3.005 1.00 92.56 90 PHE A CA 1
ATOM 694 C C . PHE A 1 90 ? -5.476 4.280 -2.268 1.00 92.56 90 PHE A C 1
ATOM 696 O O . PHE A 1 90 ? -6.559 3.842 -2.645 1.00 92.56 90 PHE A O 1
ATOM 703 N N . ILE A 1 91 ? -5.353 5.116 -1.248 1.00 94.69 91 ILE A N 1
ATOM 704 C CA . ILE A 1 91 ? -6.485 5.614 -0.473 1.00 94.69 91 ILE A CA 1
ATOM 705 C C . ILE A 1 91 ? -6.633 7.100 -0.741 1.00 94.69 91 ILE A C 1
ATOM 707 O O . ILE A 1 91 ? -5.675 7.857 -0.602 1.00 94.69 91 ILE A O 1
ATOM 711 N N . LYS A 1 92 ? -7.836 7.501 -1.153 1.00 95.38 92 LYS A N 1
ATOM 712 C CA . LYS A 1 92 ? -8.171 8.888 -1.460 1.00 95.38 92 LYS A CA 1
ATOM 713 C C . LYS A 1 92 ? -9.434 9.339 -0.760 1.00 95.38 92 LYS A C 1
ATOM 715 O O . LYS A 1 92 ? -10.464 8.672 -0.858 1.00 95.38 92 LYS A O 1
ATOM 720 N N . ARG A 1 93 ? -9.344 10.490 -0.098 1.00 95.12 93 ARG A N 1
ATOM 721 C CA . ARG A 1 93 ? -10.434 11.140 0.625 1.00 95.12 93 ARG A CA 1
ATOM 722 C C . ARG A 1 93 ? -10.953 12.305 -0.205 1.00 95.12 93 ARG A C 1
ATOM 724 O O . ARG A 1 93 ? -10.247 13.278 -0.445 1.00 95.12 93 ARG A O 1
ATOM 731 N N . PHE A 1 94 ? -12.207 12.214 -0.626 1.00 93.75 94 PHE A N 1
ATOM 732 C CA . PHE A 1 94 ? -12.881 13.256 -1.391 1.00 93.75 94 PHE A CA 1
ATOM 733 C C . PHE A 1 94 ? -13.789 14.077 -0.478 1.00 93.75 94 PHE A C 1
ATOM 735 O O . PHE A 1 94 ? -14.626 13.530 0.248 1.00 93.75 94 PHE A O 1
ATOM 742 N N . THR A 1 95 ? -13.643 15.397 -0.548 1.00 93.44 95 THR A N 1
ATOM 743 C CA . THR A 1 95 ? -14.479 16.381 0.155 1.00 93.44 95 THR A CA 1
ATOM 744 C C . THR A 1 95 ? -15.154 17.300 -0.869 1.00 93.44 95 THR A C 1
ATOM 746 O O . THR A 1 95 ? -14.793 17.268 -2.046 1.00 93.44 95 THR A O 1
ATOM 749 N N . PRO A 1 96 ? -16.134 18.131 -0.478 1.00 89.62 96 PRO A N 1
ATOM 750 C CA . PRO A 1 96 ? -16.744 19.101 -1.392 1.00 89.62 96 PRO A CA 1
ATOM 751 C C . PRO A 1 96 ? -15.734 20.061 -2.046 1.00 89.62 96 PRO A C 1
ATOM 753 O O . PRO A 1 96 ? -15.980 20.554 -3.142 1.00 89.62 96 PRO A O 1
ATOM 756 N N . GLU A 1 97 ? -14.600 20.314 -1.391 1.00 91.12 97 GLU A N 1
ATOM 757 C CA . GLU A 1 97 ? -13.503 21.149 -1.888 1.00 91.12 97 GLU A CA 1
ATOM 758 C C . GLU A 1 97 ? -12.493 20.368 -2.745 1.00 91.12 97 GLU A C 1
ATOM 760 O O . GLU A 1 97 ? -11.776 20.969 -3.546 1.00 91.12 97 GLU A O 1
ATOM 765 N N . LEU A 1 98 ? -12.433 19.042 -2.580 1.00 91.00 98 LEU A N 1
ATOM 766 C CA . LEU A 1 98 ? -11.528 18.137 -3.286 1.00 91.00 98 LEU A CA 1
ATOM 767 C C . LEU A 1 98 ? -12.329 17.015 -3.954 1.00 91.00 98 LEU A C 1
ATOM 769 O O . LEU A 1 98 ? -12.379 15.878 -3.486 1.00 91.00 98 LEU A O 1
ATOM 773 N N . ASP A 1 99 ? -12.956 17.353 -5.077 1.00 89.81 99 ASP A N 1
ATOM 774 C CA . ASP A 1 99 ? -13.772 16.438 -5.875 1.00 89.81 99 ASP A CA 1
ATOM 775 C C . ASP A 1 99 ? -12.972 15.731 -6.984 1.00 89.81 99 ASP A C 1
ATOM 777 O O . ASP A 1 99 ? -13.497 14.844 -7.657 1.00 89.81 99 ASP A O 1
ATOM 781 N N . LYS A 1 100 ? -11.700 16.104 -7.185 1.00 92.62 100 LYS A N 1
ATOM 782 C CA . LYS A 1 100 ? -10.844 15.655 -8.294 1.00 92.62 100 LYS A CA 1
ATOM 783 C C . LYS A 1 100 ? -9.439 15.326 -7.826 1.00 92.62 100 LYS A C 1
ATOM 785 O O . LYS A 1 100 ? -8.805 16.124 -7.143 1.00 92.62 100 LYS A O 1
ATOM 790 N N . VAL A 1 101 ? -8.915 14.191 -8.282 1.00 94.25 101 VAL A N 1
ATOM 791 C CA . VAL A 1 101 ? -7.558 13.737 -7.957 1.00 94.25 101 VAL A CA 1
ATOM 792 C C . VAL A 1 101 ? -6.853 13.230 -9.212 1.00 94.25 101 VAL A C 1
ATOM 794 O O . VAL A 1 101 ? -7.394 12.424 -9.970 1.00 94.25 101 VAL A O 1
ATOM 797 N N . LEU A 1 102 ? -5.612 13.685 -9.406 1.00 93.44 102 LEU A N 1
ATOM 798 C CA . LEU A 1 102 ? -4.666 13.116 -10.363 1.00 93.44 102 LEU A CA 1
ATOM 799 C C . LEU A 1 102 ? -3.650 12.259 -9.601 1.00 93.44 102 LEU A C 1
ATOM 801 O O . LEU A 1 102 ? -2.860 12.772 -8.813 1.00 93.44 102 LEU A O 1
ATOM 805 N N . LEU A 1 103 ? -3.669 10.953 -9.842 1.00 92.56 103 LEU A N 1
ATOM 806 C CA . LEU A 1 103 ? -2.831 9.978 -9.154 1.00 92.56 103 LEU A CA 1
ATOM 807 C C . LEU A 1 103 ? -1.709 9.491 -10.073 1.00 92.56 103 LEU A C 1
ATOM 809 O O . LEU A 1 103 ? -1.976 8.949 -11.144 1.00 92.56 103 LEU A O 1
ATOM 813 N N . HIS A 1 104 ? -0.456 9.663 -9.653 1.00 90.31 104 HIS A N 1
ATOM 814 C CA . HIS A 1 104 ? 0.724 9.207 -10.390 1.00 90.31 104 HIS A CA 1
ATOM 815 C C . HIS A 1 104 ? 1.131 7.806 -9.925 1.00 90.31 104 HIS A C 1
ATOM 817 O O . HIS A 1 104 ? 1.731 7.661 -8.865 1.00 90.31 104 HIS A O 1
ATOM 823 N N . HIS A 1 105 ? 0.829 6.777 -10.721 1.00 84.88 105 HIS A N 1
ATOM 824 C CA . HIS A 1 105 ? 1.055 5.383 -10.322 1.00 84.88 105 HIS A CA 1
ATOM 825 C C . HIS A 1 105 ? 2.405 4.817 -10.774 1.00 84.88 105 HIS A C 1
ATOM 827 O O . HIS A 1 105 ? 2.845 3.827 -10.204 1.00 84.88 105 HIS A O 1
ATOM 833 N N . LYS A 1 106 ? 3.063 5.419 -11.780 1.00 84.94 106 LYS A N 1
ATOM 834 C CA . LYS A 1 106 ? 4.409 5.036 -12.265 1.00 84.94 106 LYS A CA 1
ATOM 835 C C . LYS A 1 106 ? 4.589 3.527 -12.540 1.00 84.94 106 LYS A C 1
ATOM 837 O O . LYS A 1 106 ? 5.647 2.980 -12.270 1.00 84.94 106 LYS A O 1
ATOM 842 N N . LEU A 1 107 ? 3.565 2.845 -13.060 1.00 80.81 107 LEU A N 1
ATOM 843 C CA . LEU A 1 107 ? 3.638 1.394 -13.325 1.00 80.81 107 LEU A CA 1
ATOM 844 C C . LEU A 1 107 ? 4.326 1.056 -14.653 1.00 80.81 107 LEU A C 1
ATOM 846 O O . LEU A 1 107 ? 4.538 -0.116 -14.940 1.00 80.81 107 LEU A O 1
ATOM 850 N N . GLY A 1 108 ? 4.612 2.056 -15.494 1.00 81.12 108 GLY A N 1
ATOM 851 C CA . GLY A 1 108 ? 5.206 1.824 -16.811 1.00 81.12 108 GLY A CA 1
ATOM 852 C C . GLY A 1 108 ? 4.301 1.037 -17.765 1.00 81.12 108 GLY A C 1
ATOM 853 O O . GLY A 1 108 ? 4.793 0.459 -18.723 1.00 81.12 108 GLY A O 1
ATOM 854 N N . ARG A 1 109 ? 2.991 0.979 -17.500 1.00 82.88 109 ARG A N 1
ATOM 855 C CA . ARG A 1 109 ? 1.958 0.373 -18.350 1.00 82.88 109 ARG A CA 1
ATOM 856 C C . ARG A 1 109 ? 0.579 0.856 -17.922 1.00 82.88 109 ARG A C 1
ATOM 858 O O . ARG A 1 109 ? 0.420 1.349 -16.807 1.00 82.88 109 ARG A O 1
ATOM 865 N N . PHE A 1 110 ? -0.410 0.697 -18.801 1.00 84.50 110 PHE A N 1
ATOM 866 C CA . PHE A 1 110 ? -1.806 0.977 -18.470 1.00 84.50 110 PHE A CA 1
ATOM 867 C C . PHE A 1 110 ? -2.303 -0.022 -17.416 1.00 84.50 110 PHE A C 1
ATOM 869 O O . PHE A 1 110 ? -2.350 -1.217 -17.714 1.00 84.50 110 PHE A O 1
ATOM 876 N N . PRO A 1 111 ? -2.671 0.432 -16.209 1.00 88.62 111 PRO A N 1
ATOM 877 C CA . PRO A 1 111 ? -3.141 -0.466 -15.167 1.00 88.62 111 PRO A CA 1
ATOM 878 C C . PRO A 1 111 ? -4.593 -0.885 -15.387 1.00 88.62 111 PRO A C 1
ATOM 880 O O . PRO A 1 111 ? -5.406 -0.129 -15.927 1.00 88.62 111 PRO A O 1
ATOM 883 N N . LEU A 1 112 ? -4.947 -2.059 -14.869 1.00 88.19 112 LEU A N 1
ATOM 884 C CA . LEU A 1 112 ? -6.340 -2.381 -14.570 1.00 88.19 112 LEU A CA 1
ATOM 885 C C . LEU A 1 112 ? -6.697 -1.739 -13.228 1.00 88.19 112 LEU A C 1
ATOM 887 O O . LEU A 1 112 ? -5.979 -1.926 -12.246 1.00 88.19 112 LEU A O 1
ATOM 891 N N . VAL A 1 113 ? -7.782 -0.968 -13.199 1.00 90.06 113 VAL A N 1
ATOM 892 C CA . VAL A 1 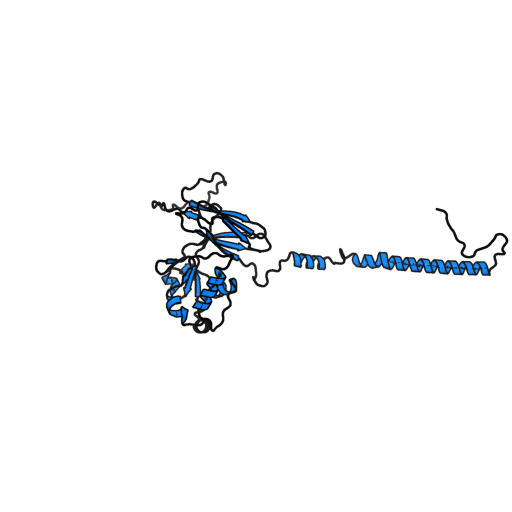113 ? -8.178 -0.165 -12.036 1.00 90.06 113 VAL A CA 1
ATOM 893 C C . VAL A 1 113 ? -9.531 -0.639 -11.526 1.00 90.06 113 VAL A C 1
ATOM 895 O O . VAL A 1 113 ? -10.520 -0.569 -12.253 1.00 90.06 113 VAL A O 1
ATOM 898 N N . ASP A 1 114 ? -9.580 -1.057 -10.265 1.00 90.56 114 ASP A N 1
ATOM 899 C CA . ASP A 1 114 ? -10.822 -1.259 -9.525 1.00 90.56 114 ASP A CA 1
ATOM 900 C C . ASP A 1 114 ? -10.958 -0.174 -8.448 1.00 90.56 114 ASP A C 1
ATOM 902 O O . ASP A 1 114 ? -9.999 0.162 -7.751 1.00 90.56 114 ASP A O 1
ATOM 906 N N . ILE A 1 115 ? -12.165 0.373 -8.303 1.00 90.88 115 ILE A N 1
ATOM 907 C CA . ILE A 1 115 ? -12.483 1.397 -7.305 1.00 90.88 115 ILE A CA 1
ATOM 908 C C . ILE A 1 115 ? -13.415 0.783 -6.266 1.00 90.88 115 ILE A C 1
ATOM 910 O O . ILE A 1 115 ? -14.443 0.186 -6.595 1.00 90.88 115 ILE A O 1
ATOM 914 N N . TYR A 1 116 ? -13.061 0.966 -5.003 1.00 92.50 116 TYR A N 1
ATOM 915 C CA . TYR A 1 116 ? -13.832 0.526 -3.855 1.00 92.50 116 TYR A CA 1
ATOM 916 C C . TYR A 1 116 ? -14.136 1.725 -2.964 1.00 92.50 116 TYR A C 1
ATOM 918 O O . TYR A 1 116 ? -13.284 2.585 -2.763 1.00 92.50 116 TYR A O 1
ATOM 926 N N . ARG A 1 117 ? -15.339 1.777 -2.401 1.00 93.19 117 ARG A N 1
ATOM 927 C CA . ARG A 1 117 ? -15.676 2.672 -1.295 1.00 93.19 117 ARG A CA 1
ATOM 928 C C . ARG A 1 117 ? -15.257 1.999 0.003 1.00 93.19 117 ARG A C 1
ATOM 930 O O . ARG A 1 117 ? -15.572 0.828 0.209 1.00 93.19 117 ARG A O 1
ATOM 937 N N . LEU A 1 118 ? -14.559 2.728 0.864 1.00 92.62 118 LEU A N 1
ATOM 938 C CA . LEU A 1 118 ? -14.236 2.258 2.205 1.00 92.62 118 LEU A CA 1
ATOM 939 C C . LEU A 1 118 ? -15.396 2.570 3.147 1.00 92.62 118 LEU A C 1
ATOM 941 O O . LEU A 1 118 ? -15.691 3.737 3.428 1.00 92.62 118 LEU A O 1
ATOM 945 N N . GLU A 1 119 ? -16.049 1.508 3.611 1.00 91.69 119 GLU A N 1
ATOM 946 C CA . GLU A 1 119 ? -17.078 1.570 4.644 1.00 91.69 119 GLU A CA 1
ATOM 947 C C . GLU A 1 119 ? -16.469 1.546 6.043 1.00 91.69 119 GLU A C 1
ATOM 949 O O . GLU A 1 119 ? -15.327 1.129 6.250 1.00 91.69 119 GLU A O 1
ATOM 954 N N . THR A 1 120 ? -17.271 1.962 7.020 1.00 92.69 120 THR A N 1
ATOM 955 C CA . THR A 1 120 ? -16.953 1.752 8.430 1.00 92.69 120 THR A CA 1
ATOM 956 C C . THR A 1 120 ? -16.879 0.254 8.716 1.00 92.69 120 THR A C 1
ATOM 958 O O . THR A 1 120 ? -17.854 -0.473 8.538 1.00 92.69 120 THR A O 1
ATOM 961 N N . VAL A 1 121 ? -15.714 -0.201 9.169 1.00 92.31 121 VAL A N 1
ATOM 962 C CA . VAL A 1 121 ? -15.468 -1.590 9.570 1.00 92.31 121 VAL A CA 1
ATOM 963 C C . VAL A 1 121 ? -16.101 -1.867 10.928 1.00 92.31 121 VAL A C 1
ATOM 965 O O . VAL A 1 121 ? -16.744 -2.893 11.120 1.00 92.31 121 VAL A O 1
ATOM 968 N N . ALA A 1 122 ? -15.889 -0.955 11.875 1.00 91.25 122 ALA A N 1
ATOM 969 C CA . ALA A 1 122 ? -16.374 -1.060 13.242 1.00 91.25 122 ALA A CA 1
ATOM 970 C C . ALA A 1 122 ? -16.448 0.327 13.888 1.00 91.25 122 ALA A C 1
ATOM 972 O O . ALA A 1 122 ? -15.845 1.286 13.402 1.00 91.25 122 ALA A O 1
ATOM 973 N N . GLU A 1 123 ? -17.138 0.411 15.020 1.00 91.38 123 GLU A N 1
ATOM 974 C CA . GLU A 1 123 ? -17.101 1.569 15.908 1.00 91.38 123 GLU A CA 1
ATOM 975 C C . GLU A 1 123 ? -16.289 1.215 17.156 1.00 91.38 123 GLU A C 1
ATOM 977 O O . GLU A 1 123 ? -16.533 0.197 17.808 1.00 91.38 123 GLU A O 1
ATOM 982 N N . VAL A 1 124 ? -15.294 2.040 17.481 1.00 91.00 124 VAL A N 1
ATOM 983 C CA . VAL A 1 124 ? -14.450 1.859 18.667 1.00 91.00 124 VAL A CA 1
ATOM 984 C C . VAL A 1 124 ? -14.537 3.123 19.507 1.00 91.00 124 VAL A C 1
ATOM 986 O O . VAL A 1 124 ? -14.070 4.176 19.081 1.00 91.00 124 VAL A O 1
ATOM 989 N N . ASN A 1 125 ? -15.102 3.013 20.713 1.00 88.88 125 ASN A N 1
ATOM 990 C CA . ASN A 1 125 ? -15.337 4.148 21.616 1.00 88.88 125 ASN A CA 1
ATOM 991 C C . ASN A 1 125 ? -16.149 5.268 20.935 1.00 88.88 125 ASN A C 1
ATOM 993 O O . ASN A 1 125 ? -15.707 6.412 20.880 1.00 88.88 125 ASN A O 1
ATOM 997 N N . ASP A 1 126 ? -17.298 4.894 20.356 1.00 89.81 126 ASP A N 1
ATOM 998 C CA . ASP A 1 126 ? -18.233 5.767 19.622 1.00 89.81 126 ASP A CA 1
ATOM 999 C C . ASP A 1 126 ? -17.628 6.504 18.409 1.00 89.81 126 ASP A C 1
ATOM 1001 O O . ASP A 1 126 ? -18.234 7.423 17.855 1.00 89.81 126 ASP A O 1
ATOM 1005 N N . LYS A 1 127 ? -16.430 6.100 17.964 1.00 91.00 127 LYS A N 1
ATOM 1006 C CA . LYS A 1 127 ? -15.782 6.613 16.755 1.00 91.00 127 LYS A CA 1
ATOM 1007 C C . LYS A 1 127 ? -15.904 5.583 15.625 1.00 91.00 127 LYS A C 1
ATOM 1009 O O . LYS A 1 127 ? -15.457 4.450 15.816 1.00 91.00 127 LYS A O 1
ATOM 1014 N N . PRO A 1 128 ? -16.443 5.947 14.447 1.00 91.75 128 PRO A N 1
ATOM 1015 C CA . PRO A 1 128 ? -16.423 5.074 13.280 1.00 91.75 128 PRO A CA 1
ATOM 1016 C C . PRO A 1 128 ? -14.992 4.912 12.759 1.00 91.75 128 PRO A C 1
ATOM 1018 O O . PRO A 1 128 ? -14.243 5.882 12.632 1.00 91.75 128 PRO A O 1
ATOM 1021 N N . CYS A 1 129 ? -14.621 3.677 12.442 1.00 93.00 129 CYS A N 1
ATOM 1022 C CA . CYS A 1 129 ? -13.281 3.299 12.016 1.00 93.00 129 CYS A CA 1
ATOM 1023 C C . CYS A 1 129 ? -13.350 2.656 10.631 1.00 93.00 129 CYS A C 1
ATOM 1025 O O . CYS A 1 129 ? -14.010 1.630 10.452 1.00 93.00 129 CYS A O 1
ATOM 1027 N N . LYS A 1 130 ? -12.659 3.236 9.647 1.00 94.19 130 LYS A N 1
ATOM 1028 C CA . LYS A 1 130 ? -12.541 2.657 8.296 1.00 94.19 130 LYS A CA 1
ATOM 1029 C C . LYS A 1 130 ? -11.363 1.703 8.185 1.00 94.19 130 LYS A C 1
ATOM 1031 O O . LYS A 1 130 ? -11.422 0.735 7.431 1.00 94.19 130 LYS A O 1
ATOM 1036 N N . LEU A 1 131 ? -10.322 1.961 8.972 1.00 95.19 131 LEU A N 1
ATOM 1037 C CA . LEU A 1 131 ? -9.233 1.030 9.230 1.00 95.19 131 LEU A CA 1
ATOM 1038 C C . LEU A 1 131 ? -9.224 0.677 10.713 1.00 95.19 131 LEU A C 1
ATOM 1040 O O . LEU A 1 131 ? -9.331 1.558 11.569 1.00 95.19 131 LEU A O 1
ATOM 1044 N N . LEU A 1 132 ? -9.093 -0.607 11.024 1.00 95.88 132 LEU A N 1
ATOM 1045 C CA . LEU A 1 132 ? -9.042 -1.074 12.403 1.00 95.88 132 LEU A CA 1
ATOM 1046 C C . LEU A 1 132 ? -7.860 -2.012 12.604 1.00 95.88 132 LEU A C 1
ATOM 1048 O O . LEU A 1 132 ? -7.838 -3.101 12.037 1.00 95.88 132 LEU A O 1
ATOM 1052 N N . PHE A 1 133 ? -6.918 -1.612 13.450 1.00 95.56 133 PHE A N 1
ATOM 1053 C CA . PHE A 1 133 ? -5.868 -2.490 13.948 1.00 95.56 133 PHE A CA 1
ATOM 1054 C C . PHE A 1 133 ? -6.365 -3.263 15.175 1.00 95.56 133 PHE A C 1
ATOM 1056 O O . PHE A 1 133 ? -6.859 -2.662 16.136 1.00 95.56 133 PHE A O 1
ATOM 1063 N N . TYR A 1 134 ? -6.282 -4.593 15.135 1.00 94.00 134 TYR A N 1
ATOM 1064 C CA . TYR A 1 134 ? -6.868 -5.451 16.165 1.00 94.00 134 TYR A CA 1
ATOM 1065 C C . TYR A 1 134 ? -6.104 -6.760 16.372 1.00 94.00 134 TYR A C 1
ATOM 1067 O O . TYR A 1 134 ? -5.358 -7.220 15.504 1.00 94.00 134 TYR A O 1
ATOM 1075 N N . TYR A 1 135 ? -6.344 -7.389 17.525 1.00 91.62 135 TYR A N 1
ATOM 1076 C CA . TYR A 1 135 ? -5.797 -8.700 17.859 1.00 91.62 135 TYR A CA 1
ATOM 1077 C C . TYR A 1 135 ? -6.809 -9.814 17.581 1.00 91.62 135 TYR A C 1
ATOM 1079 O O . TYR A 1 135 ? -7.863 -9.917 18.215 1.00 91.62 135 TYR A O 1
ATOM 1087 N N . GLY A 1 136 ? -6.483 -10.682 16.625 1.00 86.19 136 GLY A N 1
ATOM 1088 C CA . GLY A 1 136 ? -7.407 -11.637 16.018 1.00 86.19 136 GLY A CA 1
ATOM 1089 C C . GLY A 1 136 ? -8.003 -12.674 16.968 1.00 86.19 136 GLY A C 1
ATOM 1090 O O . GLY A 1 136 ? -9.062 -13.226 16.668 1.00 86.19 136 GLY A O 1
ATOM 1091 N N . HIS A 1 137 ? -7.361 -12.954 18.104 1.00 79.06 137 HIS A N 1
ATOM 1092 C CA . HIS A 1 137 ? -7.860 -13.946 19.056 1.00 79.06 137 HIS A CA 1
ATOM 1093 C C . HIS A 1 137 ? -8.944 -13.395 19.994 1.00 79.06 137 HIS A C 1
ATOM 1095 O O . HIS A 1 137 ? -9.900 -14.102 20.297 1.00 79.06 137 HIS A O 1
ATOM 1101 N N . ALA A 1 138 ? -8.808 -12.148 20.456 1.00 76.81 138 ALA A N 1
ATOM 1102 C CA . ALA A 1 138 ? -9.720 -11.559 21.443 1.00 76.81 138 ALA A CA 1
ATOM 1103 C C . ALA A 1 138 ? -10.735 -10.593 20.815 1.00 76.81 138 ALA A C 1
ATOM 1105 O O . ALA A 1 138 ? -11.892 -10.544 21.230 1.00 76.81 138 ALA A O 1
ATOM 1106 N N . ASP A 1 139 ? -10.315 -9.839 19.799 1.00 84.25 139 ASP A N 1
ATOM 1107 C CA . ASP A 1 139 ? -11.103 -8.724 19.279 1.00 84.25 139 ASP A CA 1
ATOM 1108 C C . ASP A 1 139 ? -11.994 -9.119 18.099 1.00 84.25 139 ASP A C 1
ATOM 1110 O O . ASP A 1 139 ? -13.030 -8.492 17.876 1.00 84.25 139 ASP A O 1
ATOM 1114 N N . ALA A 1 140 ? -11.641 -10.175 17.358 1.00 80.88 140 ALA A N 1
ATOM 1115 C CA . ALA A 1 140 ? -12.367 -10.540 16.143 1.00 80.88 140 ALA A CA 1
ATOM 1116 C C . ALA A 1 140 ? -13.857 -10.818 16.406 1.00 80.88 140 ALA A C 1
ATOM 1118 O O . ALA A 1 140 ? -14.712 -10.424 15.619 1.00 80.88 140 ALA A O 1
ATOM 1119 N N . GLU A 1 141 ? -14.186 -11.461 17.529 1.00 80.69 141 GLU A N 1
ATOM 1120 C CA . GLU A 1 141 ? -15.581 -11.693 17.918 1.00 80.69 141 GLU A CA 1
ATOM 1121 C C . GLU A 1 141 ? -16.233 -10.436 18.503 1.00 80.69 141 GLU A C 1
ATOM 1123 O O . GLU A 1 141 ? -17.365 -10.120 18.140 1.00 80.69 141 GLU A O 1
ATOM 1128 N N . LYS A 1 142 ? -15.512 -9.691 19.356 1.00 84.00 142 LYS A N 1
ATOM 1129 C CA . LYS A 1 142 ? -16.008 -8.469 20.017 1.00 84.00 142 LYS A CA 1
ATOM 1130 C C . LYS A 1 142 ? -16.479 -7.421 19.006 1.00 84.00 142 LYS A C 1
ATOM 1132 O O . LYS A 1 142 ? -17.500 -6.780 19.235 1.00 84.00 142 LYS A O 1
ATOM 1137 N N . TYR A 1 143 ? -15.761 -7.275 17.893 1.00 81.62 143 TYR A N 1
ATOM 1138 C CA . TYR A 1 143 ? -16.050 -6.287 16.849 1.00 81.62 143 TYR A CA 1
ATOM 1139 C C . TYR A 1 143 ? -16.694 -6.894 15.590 1.00 81.62 143 TYR A C 1
ATOM 1141 O O . TYR A 1 143 ? -16.743 -6.235 14.557 1.00 81.62 143 TYR A O 1
ATOM 1149 N N . ASN A 1 144 ? -17.197 -8.136 15.655 1.00 82.25 144 ASN A N 1
ATOM 1150 C CA . ASN A 1 144 ? -17.846 -8.825 14.529 1.00 82.25 144 ASN A CA 1
ATOM 1151 C C . ASN A 1 144 ? -16.980 -8.892 13.247 1.00 82.25 144 ASN A C 1
ATOM 1153 O O . ASN A 1 144 ? -17.482 -8.848 12.127 1.00 82.25 144 ASN A O 1
ATOM 1157 N N . LEU A 1 145 ? -15.663 -9.027 13.416 1.00 81.62 145 LEU A N 1
ATOM 1158 C CA . LEU A 1 145 ? -14.663 -9.137 12.347 1.00 81.62 145 LEU A CA 1
ATOM 1159 C C . LEU A 1 145 ? -14.410 -10.595 11.945 1.00 81.62 145 LEU A C 1
ATOM 1161 O O . LEU A 1 145 ? -13.417 -10.895 11.293 1.00 81.62 145 LEU A O 1
ATOM 1165 N N . ALA A 1 146 ? -15.256 -11.529 12.369 1.00 78.25 146 ALA A N 1
ATOM 1166 C CA . ALA A 1 146 ? -15.139 -12.937 12.025 1.00 78.25 146 ALA A CA 1
ATOM 1167 C C . ALA A 1 146 ? -16.432 -13.409 11.363 1.00 78.25 146 ALA A C 1
ATOM 1169 O O . ALA A 1 146 ? -17.478 -13.489 12.008 1.00 78.25 146 ALA A O 1
ATOM 1170 N N . HIS A 1 147 ? -16.354 -13.774 10.084 1.00 67.94 147 HIS A N 1
ATOM 1171 C CA . HIS A 1 147 ? -17.478 -14.371 9.370 1.00 67.94 147 HIS A CA 1
ATOM 1172 C C . HIS A 1 147 ? -17.327 -15.887 9.298 1.00 67.94 147 HIS A C 1
ATOM 1174 O O . HIS A 1 147 ? -16.235 -16.416 9.089 1.00 67.94 147 HIS A O 1
ATOM 1180 N N . GLN A 1 148 ? -18.441 -16.601 9.456 1.00 66.25 148 GLN A N 1
ATOM 1181 C CA . GLN A 1 148 ? -18.469 -18.038 9.217 1.00 66.25 148 GLN A CA 1
ATOM 1182 C C . GLN A 1 148 ? -18.519 -18.299 7.714 1.00 66.25 148 GLN A C 1
ATOM 1184 O O . GLN A 1 148 ? -19.514 -18.000 7.056 1.00 66.25 148 GLN A O 1
ATOM 1189 N N . VAL A 1 149 ? -17.458 -18.897 7.186 1.00 61.25 149 VAL A N 1
ATOM 1190 C CA . VAL A 1 149 ? -17.379 -19.356 5.801 1.00 61.25 149 VAL A CA 1
ATOM 1191 C C . VAL A 1 149 ? -17.068 -20.848 5.849 1.00 61.25 149 VAL A C 1
ATOM 1193 O O . VAL A 1 149 ? -16.050 -21.261 6.389 1.00 61.25 149 VAL A O 1
ATOM 1196 N N . TYR A 1 150 ? -17.986 -21.682 5.355 1.00 55.78 150 TYR A N 1
ATOM 1197 C CA . TYR A 1 150 ? -17.823 -23.145 5.315 1.00 55.78 150 TYR A CA 1
ATOM 1198 C C . TYR A 1 150 ? -17.364 -23.793 6.641 1.00 55.78 150 TYR A C 1
ATOM 1200 O O . TYR A 1 150 ? -16.528 -24.689 6.639 1.00 55.78 150 TYR A O 1
ATOM 1208 N N . ARG A 1 151 ? -17.980 -23.399 7.768 1.00 56.62 151 ARG A N 1
ATOM 1209 C CA . ARG A 1 151 ? -17.704 -23.873 9.150 1.00 56.62 151 ARG A CA 1
ATOM 1210 C C . ARG A 1 151 ? -16.420 -23.345 9.794 1.00 56.62 151 ARG A C 1
ATOM 1212 O O . ARG A 1 151 ? -16.245 -23.557 10.991 1.00 56.62 151 ARG A O 1
ATOM 1219 N N . GLU A 1 152 ? -15.587 -22.615 9.065 1.00 54.84 152 GLU A N 1
ATOM 1220 C CA . GLU A 1 152 ? -14.421 -21.928 9.615 1.00 54.84 152 GLU A CA 1
ATOM 1221 C C . GLU A 1 152 ? -14.739 -20.445 9.836 1.00 54.84 152 GLU A C 1
ATOM 1223 O O . GLU A 1 152 ? -15.492 -19.828 9.077 1.00 54.84 152 GLU A O 1
ATOM 1228 N N . LYS A 1 153 ? -14.204 -19.867 10.916 1.00 64.94 153 LYS A N 1
ATOM 1229 C CA . LYS A 1 153 ? -14.275 -18.421 11.142 1.00 64.94 153 LYS A CA 1
ATOM 1230 C C . LYS A 1 153 ? -13.120 -17.775 10.387 1.00 64.94 153 LYS A C 1
ATOM 1232 O O . LYS A 1 153 ? -11.972 -17.904 10.801 1.00 64.94 153 LYS A O 1
ATOM 1237 N N . VAL A 1 154 ? -13.429 -17.083 9.295 1.00 65.19 154 VAL A N 1
ATOM 1238 C CA . VAL A 1 154 ? -12.445 -16.284 8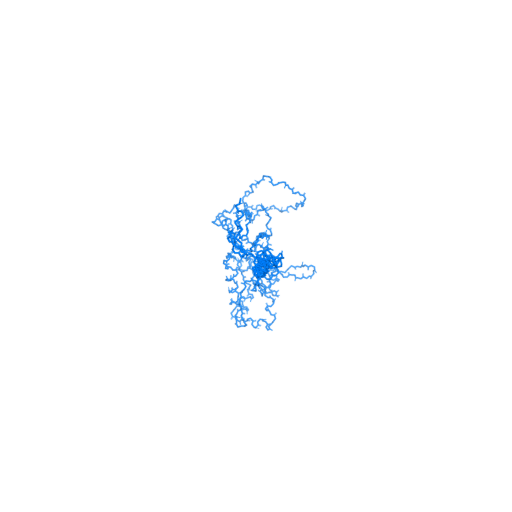.562 1.00 65.19 154 VAL A CA 1
ATOM 1239 C C . VAL A 1 154 ? -12.399 -14.901 9.199 1.00 65.19 154 VAL A C 1
ATOM 1241 O O . VAL A 1 154 ? -13.423 -14.220 9.297 1.00 65.19 154 VAL A O 1
ATOM 1244 N N . ARG A 1 155 ? -11.209 -14.511 9.662 1.00 73.00 155 ARG A N 1
ATOM 1245 C CA . ARG A 1 155 ? -10.943 -13.177 10.206 1.00 73.00 155 ARG A CA 1
ATOM 1246 C C . ARG A 1 155 ? -10.918 -12.162 9.063 1.00 73.00 155 ARG A C 1
ATOM 1248 O O . ARG A 1 155 ? -10.305 -12.401 8.025 1.00 73.00 155 ARG A O 1
ATOM 1255 N N . LEU A 1 156 ? -11.593 -11.038 9.255 1.00 78.56 156 LEU A N 1
ATOM 1256 C CA . LEU A 1 156 ? -11.629 -9.923 8.323 1.00 78.56 156 LEU A CA 1
ATOM 1257 C C . LEU A 1 156 ? -10.368 -9.079 8.503 1.00 78.56 156 LEU A C 1
ATOM 1259 O O . LEU A 1 156 ? -10.162 -8.493 9.560 1.00 78.56 156 LEU A O 1
ATOM 1263 N N . GLY A 1 157 ? -9.541 -8.973 7.473 1.00 85.50 157 GLY A N 1
ATOM 1264 C CA . GLY A 1 157 ? -8.364 -8.108 7.487 1.00 85.50 157 GLY A CA 1
ATOM 1265 C C . GLY A 1 157 ? -7.121 -8.790 6.947 1.00 85.50 157 GLY A C 1
ATOM 1266 O O . GLY A 1 157 ? -7.125 -9.978 6.629 1.00 85.50 157 GLY A O 1
ATOM 1267 N N . LEU A 1 158 ? -6.060 -8.003 6.824 1.00 90.69 158 LEU A N 1
ATOM 1268 C CA . LEU A 1 158 ? -4.760 -8.453 6.349 1.00 90.69 158 LEU A CA 1
ATOM 1269 C C . LEU A 1 158 ? -3.817 -8.637 7.543 1.00 90.69 158 LEU A C 1
ATOM 1271 O O . LEU A 1 158 ? -3.880 -7.828 8.478 1.00 90.69 158 LEU A O 1
ATOM 1275 N N . PRO A 1 159 ? -2.964 -9.679 7.543 1.00 93.31 159 PRO A N 1
ATOM 1276 C CA . PRO A 1 159 ? -1.928 -9.834 8.555 1.00 93.31 159 PRO A CA 1
ATOM 1277 C C . PRO A 1 159 ? -1.063 -8.576 8.633 1.00 93.31 159 PRO A C 1
ATOM 1279 O O . PRO A 1 159 ? -0.607 -8.069 7.608 1.00 93.31 159 PRO A O 1
ATOM 1282 N N . PHE A 1 160 ? -0.817 -8.076 9.842 1.00 94.81 160 PHE A N 1
ATOM 1283 C CA . PHE A 1 160 ? -0.092 -6.820 10.026 1.00 94.81 160 PHE A CA 1
ATOM 1284 C C . PHE A 1 160 ? 1.329 -6.881 9.456 1.00 94.81 160 PHE A C 1
ATOM 1286 O O . PHE A 1 160 ? 1.745 -5.974 8.745 1.00 94.81 160 PHE A O 1
ATOM 1293 N N . ALA A 1 161 ? 2.026 -8.003 9.662 1.00 92.75 161 ALA A N 1
ATOM 1294 C CA . ALA A 1 161 ? 3.359 -8.230 9.106 1.00 92.75 161 ALA A CA 1
ATOM 1295 C C . ALA A 1 161 ? 3.397 -8.148 7.569 1.00 92.75 161 ALA A C 1
ATOM 1297 O O . ALA A 1 161 ? 4.361 -7.635 7.013 1.00 92.75 161 ALA A O 1
ATOM 1298 N N . GLN A 1 162 ? 2.343 -8.609 6.886 1.00 91.06 162 GLN A N 1
ATOM 1299 C CA . GLN A 1 162 ? 2.247 -8.484 5.431 1.00 91.06 162 GLN A CA 1
ATOM 1300 C C . GLN A 1 162 ? 2.107 -7.016 5.017 1.00 91.06 162 GLN A C 1
ATOM 1302 O O . GLN A 1 162 ? 2.722 -6.592 4.049 1.00 91.06 162 GLN A O 1
ATOM 1307 N N . LEU A 1 163 ? 1.303 -6.235 5.741 1.00 91.31 163 LEU A N 1
ATOM 1308 C CA . LEU A 1 163 ? 1.133 -4.818 5.433 1.00 91.31 163 LEU A CA 1
ATOM 1309 C C . LEU A 1 163 ? 2.405 -4.008 5.678 1.00 91.31 163 LEU A C 1
ATOM 1311 O O . LEU A 1 163 ? 2.682 -3.122 4.880 1.00 91.31 163 LEU A O 1
ATOM 1315 N N . LEU A 1 164 ? 3.172 -4.323 6.728 1.00 93.81 164 LEU A N 1
ATOM 1316 C CA . LEU A 1 164 ? 4.476 -3.703 6.994 1.00 93.81 164 LEU A CA 1
ATOM 1317 C C . LEU A 1 164 ? 5.449 -3.921 5.829 1.00 93.81 164 LEU A C 1
ATOM 1319 O O . LEU A 1 164 ? 6.080 -2.967 5.386 1.00 93.81 164 LEU A O 1
ATOM 1323 N N . ASP A 1 165 ? 5.507 -5.144 5.296 1.00 90.69 165 ASP A N 1
ATOM 1324 C CA . ASP A 1 165 ? 6.308 -5.483 4.112 1.00 90.69 165 ASP A CA 1
ATOM 1325 C C . ASP A 1 165 ? 5.815 -4.733 2.862 1.00 90.69 165 ASP A C 1
ATOM 1327 O O . ASP A 1 165 ? 6.602 -4.116 2.150 1.00 90.69 165 ASP A O 1
ATOM 1331 N N . GLU A 1 166 ? 4.495 -4.689 2.642 1.00 85.94 166 GLU A N 1
ATOM 1332 C CA . GLU A 1 166 ? 3.896 -3.978 1.504 1.00 85.94 166 GLU A CA 1
ATOM 1333 C C . GLU A 1 166 ? 4.169 -2.462 1.517 1.00 85.94 166 GLU A C 1
ATOM 1335 O O . GLU A 1 166 ? 4.278 -1.865 0.444 1.00 85.94 166 GLU A O 1
ATOM 1340 N N . VAL A 1 167 ? 4.264 -1.825 2.693 1.00 89.81 167 VAL A N 1
ATOM 1341 C CA . VAL A 1 167 ? 4.605 -0.392 2.803 1.00 89.81 167 VAL A CA 1
ATOM 1342 C C . VAL A 1 167 ? 6.099 -0.125 2.992 1.00 89.81 167 VAL A C 1
ATOM 1344 O O . VAL A 1 167 ? 6.512 1.031 2.921 1.00 89.81 167 VAL A O 1
ATOM 1347 N N . GLY A 1 168 ? 6.907 -1.161 3.226 1.00 91.38 168 GLY A N 1
ATOM 1348 C CA . GLY A 1 168 ? 8.330 -1.028 3.532 1.00 91.38 168 GLY A CA 1
ATOM 1349 C C . GLY A 1 168 ? 8.618 -0.393 4.898 1.00 91.38 168 GLY A C 1
ATOM 1350 O O . GLY A 1 168 ? 9.632 0.285 5.045 1.00 91.38 168 GLY A O 1
ATOM 1351 N N . THR A 1 169 ? 7.737 -0.571 5.889 1.00 93.75 169 THR A N 1
ATOM 1352 C CA . THR A 1 169 ? 7.996 -0.110 7.262 1.00 93.75 169 THR A CA 1
ATOM 1353 C C . THR A 1 169 ? 8.951 -1.087 7.937 1.00 93.75 169 THR A C 1
ATOM 1355 O O . THR A 1 169 ? 8.595 -2.232 8.228 1.00 93.75 169 THR A O 1
ATOM 1358 N N . GLU A 1 170 ? 10.170 -0.623 8.190 1.00 95.38 170 GLU A N 1
ATOM 1359 C CA . GLU A 1 170 ? 11.182 -1.371 8.930 1.00 95.38 170 GLU A CA 1
ATOM 1360 C C . GLU A 1 170 ? 10.873 -1.364 10.432 1.00 95.38 170 GLU A C 1
ATOM 1362 O O . GLU A 1 170 ? 10.380 -0.380 10.976 1.00 95.38 170 GLU A O 1
ATOM 1367 N N . TYR A 1 171 ? 11.170 -2.475 11.102 1.00 96.38 171 TYR A N 1
ATOM 1368 C CA . TYR A 1 171 ? 11.079 -2.598 12.552 1.00 96.38 171 TYR A CA 1
ATOM 1369 C C . TYR A 1 171 ? 12.059 -3.662 13.051 1.00 96.38 171 TYR A C 1
ATOM 1371 O O . TYR A 1 171 ? 12.414 -4.601 12.331 1.00 96.38 171 TYR A O 1
ATOM 1379 N N . ASP A 1 172 ? 12.466 -3.542 14.306 1.00 96.88 172 ASP A N 1
ATOM 1380 C CA . ASP A 1 172 ? 13.303 -4.492 15.018 1.00 96.88 172 ASP A CA 1
ATOM 1381 C C . ASP A 1 172 ? 12.569 -5.125 16.215 1.00 96.88 172 ASP A C 1
ATOM 1383 O O . ASP A 1 172 ? 11.378 -4.924 16.459 1.00 96.88 172 ASP A O 1
ATOM 1387 N N . ASP A 1 173 ? 13.283 -5.996 16.922 1.00 97.19 173 ASP A N 1
ATOM 1388 C CA . ASP A 1 173 ? 12.773 -6.761 18.058 1.00 97.19 173 ASP A CA 1
ATOM 1389 C C . ASP A 1 173 ? 12.665 -5.927 19.356 1.00 97.19 173 ASP A C 1
ATOM 1391 O O . ASP A 1 173 ? 11.988 -6.352 20.303 1.00 97.19 173 ASP A O 1
ATOM 1395 N N . GLU A 1 174 ? 13.312 -4.758 19.400 1.00 96.50 174 GLU A N 1
ATOM 1396 C CA . GLU A 1 174 ? 13.335 -3.820 20.526 1.00 96.50 174 GLU A CA 1
ATOM 1397 C C . GLU A 1 174 ? 12.217 -2.772 20.427 1.00 96.50 174 GLU A C 1
ATOM 1399 O O . GLU A 1 174 ? 11.755 -2.289 21.464 1.00 96.50 174 GLU A O 1
ATOM 1404 N N . ASN A 1 175 ? 11.735 -2.467 19.217 1.00 96.00 175 ASN A N 1
ATOM 1405 C CA . ASN A 1 175 ? 10.625 -1.542 19.011 1.00 96.00 175 ASN A CA 1
AT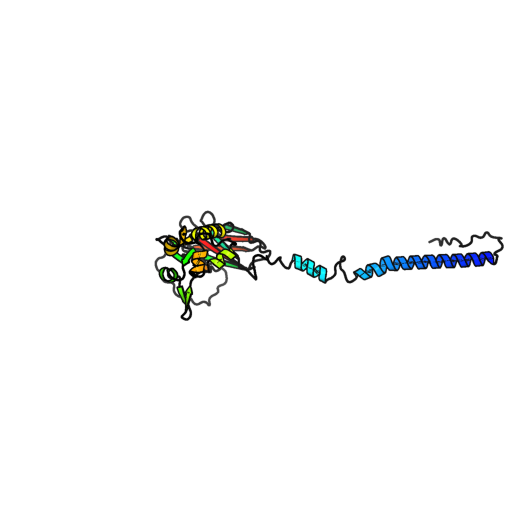OM 1406 C C . ASN A 1 175 ? 9.361 -1.992 19.751 1.00 96.00 175 ASN A C 1
ATOM 1408 O O . ASN A 1 175 ? 9.024 -3.185 19.820 1.00 96.00 175 ASN A O 1
ATOM 1412 N N . THR A 1 176 ? 8.634 -1.015 20.295 1.00 94.81 176 THR A N 1
ATOM 1413 C CA . THR A 1 176 ? 7.310 -1.263 20.863 1.00 94.81 176 THR A CA 1
ATOM 1414 C C . THR A 1 176 ? 6.268 -1.363 19.757 1.00 94.81 176 THR A C 1
ATOM 1416 O O . THR A 1 176 ? 6.451 -0.873 18.645 1.00 94.81 176 THR A O 1
ATOM 1419 N N . ILE A 1 177 ? 5.143 -2.006 20.054 1.00 93.94 177 ILE A N 1
ATOM 1420 C CA . ILE A 1 177 ? 4.046 -2.148 19.085 1.00 93.94 177 ILE A CA 1
ATOM 1421 C C . ILE A 1 177 ? 3.467 -0.788 18.701 1.00 93.94 177 ILE A C 1
ATOM 1423 O O . ILE A 1 177 ? 3.042 -0.615 17.564 1.00 93.94 177 ILE A O 1
ATOM 1427 N N . GLU A 1 178 ? 3.438 0.160 19.637 1.00 92.81 178 GLU A N 1
ATOM 1428 C CA . GLU A 1 178 ? 2.986 1.524 19.369 1.00 92.81 178 GLU A CA 1
ATOM 1429 C C . GLU A 1 178 ? 3.924 2.251 18.408 1.00 92.81 178 GLU A C 1
ATOM 1431 O O . GLU A 1 178 ? 3.427 2.873 17.474 1.00 92.81 178 GLU A O 1
ATOM 1436 N N . ASP A 1 179 ? 5.244 2.107 18.570 1.00 94.31 179 ASP A N 1
ATOM 1437 C CA . ASP A 1 179 ? 6.220 2.683 17.635 1.00 94.31 179 ASP A CA 1
ATOM 1438 C C . ASP A 1 179 ? 6.006 2.116 16.226 1.00 94.31 179 ASP A C 1
ATOM 1440 O O . ASP A 1 179 ? 5.756 2.865 15.286 1.00 94.31 179 ASP A O 1
ATOM 1444 N N . VAL A 1 180 ? 5.960 0.783 16.100 1.00 96.00 180 VAL A N 1
ATOM 1445 C CA . VAL A 1 180 ? 5.759 0.115 14.801 1.00 96.00 180 VAL A CA 1
ATOM 1446 C C . VAL A 1 180 ? 4.419 0.493 14.168 1.00 96.00 180 VAL A C 1
ATOM 1448 O O . VAL A 1 180 ? 4.318 0.630 12.950 1.00 96.00 180 VAL A O 1
ATOM 1451 N N . LEU A 1 181 ? 3.364 0.652 14.970 1.00 95.00 181 LEU A N 1
ATOM 1452 C CA . LEU A 1 181 ? 2.049 1.043 14.471 1.00 95.00 181 LEU A CA 1
ATOM 1453 C C . LEU A 1 181 ? 2.019 2.506 14.012 1.00 95.00 181 LEU A C 1
ATOM 1455 O O . LEU A 1 181 ? 1.376 2.802 13.007 1.00 95.00 181 LEU A O 1
ATOM 1459 N N . ASN A 1 182 ? 2.698 3.407 14.723 1.00 94.62 182 ASN A N 1
ATOM 1460 C CA . ASN A 1 182 ? 2.824 4.805 14.319 1.00 94.62 182 ASN A CA 1
ATOM 1461 C C . ASN A 1 182 ? 3.621 4.914 13.015 1.00 94.62 182 ASN A C 1
ATOM 1463 O O . ASN A 1 182 ? 3.117 5.503 12.062 1.00 94.62 182 ASN A O 1
ATOM 1467 N N . ASP A 1 183 ? 4.776 4.251 12.930 1.00 96.31 183 ASP A N 1
ATOM 1468 C CA . ASP A 1 183 ? 5.602 4.206 11.718 1.00 96.31 183 ASP A CA 1
ATOM 1469 C C . ASP A 1 183 ? 4.834 3.587 10.542 1.00 96.31 183 ASP A C 1
ATOM 1471 O O . ASP A 1 183 ? 4.915 4.047 9.401 1.00 96.31 183 ASP A O 1
ATOM 1475 N N . PHE A 1 184 ? 4.027 2.556 10.807 1.00 95.94 184 PHE A N 1
ATOM 1476 C CA . PHE A 1 184 ? 3.124 1.996 9.810 1.00 95.94 184 PHE A CA 1
ATOM 1477 C C . PHE A 1 184 ? 2.099 3.019 9.324 1.00 95.94 184 PHE A C 1
ATOM 1479 O O . PHE A 1 184 ? 1.922 3.152 8.116 1.00 95.94 184 PHE A O 1
ATOM 1486 N N . TRP A 1 185 ? 1.409 3.734 10.219 1.00 95.44 185 TRP A N 1
ATOM 1487 C CA . TRP A 1 185 ? 0.410 4.720 9.804 1.00 95.44 185 TRP A CA 1
ATOM 1488 C C . TRP A 1 185 ? 1.032 5.896 9.061 1.00 95.44 185 TRP A C 1
ATOM 1490 O O . TRP A 1 185 ? 0.454 6.340 8.069 1.00 95.44 185 TRP A O 1
ATOM 1500 N N . GLU A 1 186 ? 2.208 6.355 9.481 1.00 94.50 186 GLU A N 1
ATOM 1501 C CA . GLU A 1 186 ? 2.963 7.391 8.780 1.00 94.50 186 GLU A CA 1
ATOM 1502 C C . GLU A 1 186 ? 3.322 6.950 7.357 1.00 94.50 186 GLU A C 1
ATOM 1504 O O . GLU A 1 186 ? 3.033 7.680 6.408 1.00 94.50 186 GLU A O 1
ATOM 1509 N N . SER A 1 187 ? 3.851 5.734 7.181 1.00 94.00 187 SER A N 1
ATOM 1510 C CA . SER A 1 187 ? 4.175 5.176 5.860 1.00 94.00 187 SER A CA 1
ATOM 1511 C C . SER A 1 187 ? 2.934 4.900 5.011 1.00 94.00 187 SER A C 1
ATOM 1513 O O . SER A 1 187 ? 2.892 5.228 3.824 1.00 94.00 187 SER A O 1
ATOM 1515 N N . PHE A 1 188 ? 1.891 4.319 5.603 1.00 93.44 188 PHE A N 1
ATOM 1516 C CA . PHE A 1 188 ? 0.671 3.927 4.901 1.00 93.44 188 PHE A CA 1
ATOM 1517 C C . PHE A 1 188 ? -0.160 5.139 4.460 1.00 93.44 188 PHE A C 1
ATOM 1519 O O . PHE A 1 188 ? -0.782 5.093 3.398 1.00 93.44 188 PHE A O 1
ATOM 1526 N N . MET A 1 189 ? -0.156 6.228 5.235 1.00 93.56 189 MET A N 1
ATOM 1527 C CA . MET A 1 189 ? -0.845 7.488 4.912 1.00 93.56 189 MET A CA 1
ATOM 1528 C C . MET A 1 189 ? 0.066 8.505 4.214 1.00 93.56 189 MET A C 1
ATOM 1530 O O . MET A 1 189 ? -0.359 9.630 3.943 1.00 93.56 189 MET A O 1
ATOM 1534 N N . LEU A 1 190 ? 1.310 8.133 3.897 1.00 90.50 190 LEU A N 1
ATOM 1535 C CA . LEU A 1 190 ? 2.213 8.985 3.139 1.00 90.50 190 LEU A CA 1
ATOM 1536 C C . LEU A 1 190 ? 1.685 9.182 1.716 1.00 90.50 190 LEU A C 1
ATOM 1538 O O . LEU A 1 190 ? 1.063 8.297 1.123 1.00 90.50 190 LEU A O 1
ATOM 1542 N N . THR A 1 191 ? 1.993 10.338 1.122 1.00 87.06 191 THR A N 1
ATOM 1543 C CA . THR A 1 191 ? 1.716 10.590 -0.297 1.00 87.06 191 THR A CA 1
ATOM 1544 C C . THR A 1 191 ? 2.237 9.418 -1.139 1.00 87.06 191 THR A C 1
ATOM 1546 O O . THR A 1 191 ? 3.425 9.104 -1.073 1.00 87.06 191 THR A O 1
ATOM 1549 N N . PRO A 1 192 ? 1.389 8.795 -1.974 1.00 89.56 192 PRO A N 1
ATOM 1550 C CA . PRO A 1 192 ? 0.157 9.352 -2.530 1.00 89.56 192 PRO A CA 1
ATOM 1551 C C . PRO A 1 192 ? -1.150 8.978 -1.818 1.00 89.56 192 PRO A C 1
ATOM 1553 O O . PRO A 1 192 ? -2.191 9.239 -2.409 1.00 89.56 192 PRO A O 1
ATOM 1556 N N . ASN A 1 193 ? -1.151 8.409 -0.618 1.00 93.50 193 ASN A N 1
ATOM 1557 C CA . ASN A 1 193 ? -2.379 8.180 0.149 1.00 93.50 193 ASN A CA 1
ATOM 1558 C C . ASN A 1 193 ? -2.818 9.435 0.914 1.00 93.50 193 ASN A C 1
ATOM 1560 O O . ASN A 1 193 ? -2.012 10.330 1.162 1.00 93.50 193 ASN A O 1
ATOM 1564 N N . ASP A 1 194 ? -4.109 9.505 1.232 1.00 94.31 194 ASP A N 1
ATOM 1565 C CA . ASP A 1 194 ? -4.682 10.535 2.099 1.00 94.31 194 ASP A CA 1
ATOM 1566 C C . ASP A 1 194 ? -4.988 9.944 3.481 1.00 94.31 194 ASP A C 1
ATOM 1568 O O . ASP A 1 194 ? -5.320 8.762 3.600 1.00 94.31 194 ASP A O 1
ATOM 1572 N N . GLU A 1 195 ? -4.941 10.782 4.518 1.00 93.88 195 GLU A N 1
ATOM 1573 C CA . GLU A 1 195 ? -5.304 10.380 5.876 1.00 93.88 195 GLU A CA 1
ATOM 1574 C C . GLU A 1 195 ? -6.795 10.017 5.968 1.00 93.88 195 GLU A C 1
ATOM 1576 O O . GLU A 1 195 ? -7.679 10.812 5.619 1.00 93.88 195 GLU A O 1
ATOM 1581 N N . ILE A 1 196 ? -7.077 8.818 6.485 1.00 92.94 196 ILE A N 1
ATOM 1582 C CA . ILE A 1 196 ? -8.438 8.344 6.750 1.00 92.94 196 ILE A CA 1
ATOM 1583 C C . ILE A 1 196 ? -8.622 7.891 8.196 1.00 92.94 196 ILE A C 1
ATOM 1585 O O . ILE A 1 196 ? -7.665 7.629 8.928 1.00 92.94 196 ILE A O 1
ATOM 1589 N N . ASP A 1 197 ? -9.888 7.780 8.598 1.00 94.25 197 ASP A N 1
ATOM 1590 C CA . ASP A 1 197 ? -10.259 7.398 9.956 1.00 94.25 197 ASP A CA 1
ATOM 1591 C C . ASP A 1 197 ? -9.797 5.975 10.279 1.00 94.25 197 ASP A C 1
ATOM 1593 O O . ASP A 1 197 ? -10.350 4.980 9.798 1.00 94.25 197 ASP A O 1
ATOM 1597 N N . HIS A 1 198 ? -8.788 5.897 11.137 1.00 94.38 198 HIS A N 1
ATOM 1598 C CA . HIS A 1 198 ? -8.228 4.661 11.650 1.00 94.38 198 HIS A CA 1
ATOM 1599 C C . HIS A 1 198 ? -8.379 4.593 13.171 1.00 94.38 198 HIS A C 1
ATOM 1601 O O . HIS A 1 198 ? -8.498 5.607 13.874 1.00 94.38 198 HIS A O 1
ATOM 1607 N N . CYS A 1 199 ? -8.414 3.364 13.672 1.00 95.00 199 CYS A N 1
ATOM 1608 C CA . CYS A 1 199 ? -8.561 3.055 15.082 1.00 95.00 199 CYS A CA 1
ATOM 1609 C C . CYS A 1 199 ? -7.731 1.832 15.457 1.00 95.00 199 CYS A C 1
ATOM 1611 O O . CYS A 1 199 ? -7.363 1.011 14.617 1.00 95.00 199 CYS A O 1
ATOM 1613 N N . GLN A 1 200 ? -7.536 1.676 16.759 1.00 94.06 200 GLN A N 1
ATOM 1614 C CA . GLN A 1 200 ? -6.989 0.477 17.376 1.00 94.06 200 GLN A CA 1
ATOM 1615 C C . GLN A 1 200 ? -7.893 0.027 18.523 1.00 94.06 200 GLN A C 1
ATOM 1617 O O . GLN A 1 200 ? -8.508 0.866 19.200 1.00 94.06 200 GLN A O 1
ATOM 1622 N N . THR A 1 201 ? -7.994 -1.281 18.738 1.00 92.38 201 THR A N 1
ATOM 1623 C CA . THR A 1 201 ? -8.828 -1.855 19.803 1.00 92.38 201 THR A CA 1
ATOM 1624 C C . THR A 1 201 ? -8.287 -1.542 21.197 1.00 92.38 201 THR A C 1
ATOM 1626 O O . THR A 1 201 ? -7.130 -1.147 21.372 1.00 92.38 201 THR A O 1
ATOM 1629 N N . ASP A 1 202 ? -9.136 -1.710 22.214 1.00 89.31 202 ASP A N 1
ATOM 1630 C CA . ASP A 1 202 ? -8.739 -1.487 23.610 1.00 89.31 202 ASP A CA 1
ATOM 1631 C C . ASP A 1 202 ? -7.624 -2.452 24.028 1.00 89.31 202 ASP A C 1
ATOM 1633 O O . ASP A 1 202 ? -6.709 -2.056 24.742 1.00 89.31 202 ASP A O 1
ATOM 1637 N N . TRP A 1 203 ? -7.636 -3.692 23.518 1.00 88.81 203 TRP A N 1
ATOM 1638 C CA . TRP A 1 203 ? -6.569 -4.657 23.785 1.00 88.81 203 TRP A CA 1
ATOM 1639 C C . TRP A 1 203 ? -5.207 -4.125 23.337 1.00 88.81 203 TRP A C 1
ATOM 1641 O O . TRP A 1 203 ? -4.245 -4.197 24.100 1.00 88.81 203 TRP A O 1
ATOM 1651 N N . VAL A 1 204 ? -5.122 -3.545 22.135 1.00 88.81 204 VAL A N 1
ATOM 1652 C CA . VAL A 1 204 ? -3.865 -2.974 21.634 1.00 88.81 204 VAL A CA 1
ATOM 1653 C C . VAL A 1 204 ? -3.406 -1.841 22.551 1.00 88.81 204 VAL A C 1
ATOM 1655 O O . VAL A 1 204 ? -2.254 -1.835 22.986 1.00 88.81 204 VAL A O 1
ATOM 1658 N N . ARG A 1 205 ? -4.317 -0.932 22.916 1.00 86.62 205 ARG A N 1
ATOM 1659 C CA . ARG A 1 205 ? -4.006 0.212 23.787 1.00 86.62 205 ARG A CA 1
ATOM 1660 C C . ARG A 1 205 ? -3.559 -0.203 25.186 1.00 86.62 205 ARG A C 1
ATOM 1662 O O . ARG A 1 205 ? -2.583 0.330 25.701 1.00 86.62 205 ARG A O 1
ATOM 1669 N N . GLU A 1 206 ? -4.273 -1.131 25.814 1.00 85.81 206 GLU A N 1
ATOM 1670 C CA . GLU A 1 206 ? -4.075 -1.482 27.223 1.00 85.81 206 GLU A CA 1
ATOM 1671 C C . GLU A 1 206 ? -2.983 -2.537 27.433 1.00 85.81 206 GLU A C 1
ATOM 1673 O O . GLU A 1 206 ? -2.217 -2.463 28.399 1.00 85.81 206 GLU A O 1
ATOM 1678 N N . CYS A 1 207 ? -2.916 -3.538 26.550 1.00 77.12 207 CYS A N 1
ATOM 1679 C CA . CYS A 1 207 ? -2.003 -4.671 26.692 1.00 77.12 207 CYS A CA 1
ATOM 1680 C C . CYS A 1 207 ? -0.642 -4.408 26.041 1.00 77.12 207 CYS A C 1
ATOM 1682 O O . CYS A 1 207 ? 0.377 -4.876 26.551 1.00 77.12 207 CYS A O 1
ATOM 1684 N N . CYS A 1 208 ? -0.623 -3.676 24.926 1.00 73.06 208 CYS A N 1
ATOM 1685 C CA . CYS A 1 208 ? 0.487 -3.737 23.983 1.00 73.06 208 CYS A CA 1
ATOM 1686 C C . CYS A 1 208 ? 1.186 -2.405 23.714 1.00 73.06 208 CYS A C 1
ATOM 1688 O O . CYS A 1 208 ? 2.399 -2.448 23.565 1.00 73.06 208 CYS A O 1
ATOM 1690 N N . GLY A 1 209 ? 0.479 -1.267 23.730 1.00 65.50 209 GLY A N 1
ATOM 1691 C CA . GLY A 1 209 ? 1.003 0.046 23.315 1.00 65.50 209 GLY A CA 1
ATOM 1692 C C . GLY A 1 209 ? 2.440 0.337 23.771 1.00 65.50 209 GLY A C 1
ATOM 1693 O O . GLY A 1 209 ? 3.385 0.131 23.017 1.00 65.50 209 GLY A O 1
ATOM 1694 N N . GLN A 1 210 ? 2.622 0.715 25.039 1.00 69.62 210 GLN A N 1
ATOM 1695 C CA . GLN A 1 210 ? 3.940 1.122 25.566 1.00 69.62 210 GLN A CA 1
ATOM 1696 C C . GLN A 1 210 ? 4.709 0.016 26.297 1.00 69.62 210 GLN A C 1
ATOM 1698 O O . GLN A 1 210 ? 5.767 0.266 26.872 1.00 69.62 210 GLN A O 1
ATOM 1703 N N . ARG A 1 211 ? 4.138 -1.187 26.408 1.00 79.81 211 ARG A N 1
ATOM 1704 C CA . ARG A 1 211 ? 4.604 -2.179 27.395 1.00 79.81 211 ARG A CA 1
ATOM 1705 C C . ARG A 1 211 ? 5.298 -3.382 26.799 1.00 79.81 211 ARG A C 1
ATOM 1707 O O . ARG A 1 211 ? 5.959 -4.083 27.558 1.00 79.81 211 ARG A O 1
ATOM 1714 N N . ARG A 1 212 ? 5.105 -3.652 25.508 1.00 92.00 212 ARG A N 1
ATOM 1715 C CA . ARG A 1 212 ? 5.587 -4.885 24.893 1.00 92.00 212 ARG A CA 1
ATOM 1716 C C . ARG A 1 212 ? 6.337 -4.610 23.613 1.00 92.00 212 ARG A C 1
ATOM 1718 O O . ARG A 1 212 ? 5.853 -3.883 22.746 1.00 92.00 212 ARG A O 1
ATOM 1725 N N . THR A 1 213 ? 7.501 -5.233 23.509 1.00 95.56 213 THR A N 1
ATOM 1726 C CA . THR A 1 213 ? 8.304 -5.184 22.293 1.00 95.56 213 THR A CA 1
ATOM 1727 C C . THR A 1 213 ? 7.845 -6.243 21.298 1.00 95.56 213 THR A C 1
ATOM 1729 O O . THR A 1 213 ? 7.168 -7.223 21.647 1.00 95.56 213 THR A O 1
ATOM 1732 N N . VAL A 1 214 ? 8.252 -6.079 20.044 1.00 95.38 214 VAL A N 1
ATOM 1733 C CA . VAL A 1 214 ? 8.040 -7.073 18.989 1.00 95.38 214 VAL A CA 1
ATOM 1734 C C . VAL A 1 214 ? 8.598 -8.447 19.395 1.00 95.38 214 VAL A C 1
ATOM 1736 O O . VAL A 1 214 ? 7.917 -9.460 19.203 1.00 95.38 214 VAL A O 1
ATOM 1739 N N . ALA A 1 215 ? 9.777 -8.510 20.028 1.00 96.81 215 ALA A N 1
ATOM 1740 C CA . ALA A 1 215 ? 10.349 -9.770 20.515 1.00 96.81 215 ALA A CA 1
ATOM 1741 C C . ALA A 1 215 ? 9.433 -10.491 21.513 1.00 96.81 215 ALA A C 1
ATOM 1743 O O . ALA A 1 215 ? 9.254 -11.711 21.446 1.00 96.81 215 ALA A O 1
ATOM 1744 N N . GLU A 1 216 ? 8.827 -9.748 22.440 1.00 95.56 216 GLU A N 1
ATOM 1745 C CA . GLU A 1 216 ? 7.927 -10.314 23.443 1.00 95.56 216 GLU A CA 1
ATOM 1746 C C . GLU A 1 216 ? 6.629 -10.840 22.833 1.00 95.56 216 GLU A C 1
ATOM 1748 O O . GLU A 1 216 ? 6.091 -11.844 23.311 1.00 95.56 216 GLU A O 1
ATOM 1753 N N . LEU A 1 217 ? 6.111 -10.192 21.787 1.00 93.75 217 LEU A N 1
ATOM 1754 C CA . LEU A 1 217 ? 4.962 -10.707 21.044 1.00 93.75 217 LEU A CA 1
ATOM 1755 C C . LEU A 1 217 ? 5.300 -11.953 20.239 1.00 93.75 217 LEU A C 1
ATOM 1757 O O . LEU A 1 217 ? 4.521 -12.906 20.255 1.00 93.75 217 LEU A O 1
ATOM 1761 N N . LYS A 1 218 ? 6.443 -11.961 19.544 1.00 96.06 218 LYS A N 1
ATOM 1762 C CA . LYS A 1 218 ? 6.908 -13.125 18.778 1.00 96.06 218 LYS A CA 1
ATOM 1763 C C . LYS A 1 218 ? 7.103 -14.327 19.698 1.00 96.06 218 LYS A C 1
ATOM 1765 O O . LYS A 1 218 ? 6.617 -15.414 19.405 1.00 96.06 218 LYS A O 1
ATOM 1770 N N . LYS A 1 219 ? 7.733 -14.124 20.860 1.00 96.75 219 LYS A N 1
ATOM 1771 C CA . LYS A 1 219 ? 7.924 -15.168 21.879 1.00 96.75 219 LYS A CA 1
ATOM 1772 C C . LYS A 1 219 ? 6.603 -15.716 22.428 1.00 96.75 219 LYS A C 1
ATOM 1774 O O . LYS A 1 219 ? 6.546 -16.883 22.806 1.00 96.75 219 LYS A O 1
ATOM 1779 N N . ALA A 1 220 ? 5.566 -14.883 22.494 1.00 93.25 220 ALA A N 1
ATOM 1780 C CA . ALA A 1 220 ? 4.230 -15.272 22.938 1.00 93.25 220 ALA A CA 1
ATOM 1781 C C . ALA A 1 220 ? 3.335 -15.827 21.812 1.00 93.25 220 ALA A C 1
ATOM 1783 O O . ALA A 1 220 ? 2.181 -16.137 22.090 1.00 93.25 220 ALA A O 1
ATOM 1784 N N . ASP A 1 221 ? 3.840 -15.930 20.575 1.00 93.31 221 ASP A N 1
ATOM 1785 C CA . ASP A 1 221 ? 3.081 -16.293 19.365 1.00 93.31 221 ASP A CA 1
ATOM 1786 C C . ASP A 1 221 ? 1.865 -15.386 19.091 1.00 93.31 221 ASP A C 1
ATOM 1788 O O . ASP A 1 221 ? 0.837 -15.800 18.571 1.00 93.31 221 ASP A O 1
ATOM 1792 N N . GLN A 1 222 ? 1.973 -14.110 19.463 1.00 92.62 222 GLN A N 1
ATOM 1793 C CA . GLN A 1 222 ? 0.894 -13.126 19.304 1.00 92.62 222 GLN A CA 1
ATOM 1794 C C . GLN A 1 222 ? 1.113 -12.195 18.117 1.00 92.62 222 GLN A C 1
ATOM 1796 O O . GLN A 1 222 ? 0.163 -11.596 17.626 1.00 92.62 222 GLN A O 1
ATOM 1801 N N . TRP A 1 223 ? 2.356 -12.081 17.641 1.00 94.25 223 TRP A N 1
ATOM 1802 C CA . TRP A 1 223 ? 2.716 -11.220 16.512 1.00 94.25 223 TRP A CA 1
ATOM 1803 C C . TRP A 1 223 ? 1.944 -11.579 15.233 1.00 94.25 223 TRP A C 1
ATOM 1805 O O . TRP A 1 223 ? 1.426 -10.704 14.545 1.00 94.25 223 TRP A O 1
ATOM 1815 N N . ASN A 1 224 ? 1.806 -12.877 14.953 1.00 92.81 224 ASN A N 1
ATOM 1816 C CA . ASN A 1 224 ? 1.112 -13.386 13.765 1.00 92.81 224 ASN A CA 1
ATOM 1817 C C . ASN A 1 224 ? -0.417 -13.239 13.840 1.00 92.81 224 ASN A C 1
ATOM 1819 O O . ASN A 1 224 ? -1.105 -13.423 12.839 1.00 92.81 224 ASN A O 1
ATOM 1823 N N . ASP A 1 225 ? -0.941 -12.908 15.021 1.00 92.12 225 ASP A N 1
ATOM 1824 C CA . ASP A 1 225 ? -2.364 -12.716 15.287 1.00 92.12 225 ASP A CA 1
ATOM 1825 C C . ASP A 1 225 ? -2.773 -11.230 15.251 1.00 92.12 225 ASP A C 1
ATOM 1827 O O . ASP A 1 225 ? -3.901 -10.889 15.614 1.00 92.12 225 ASP A O 1
ATOM 1831 N N . LEU A 1 226 ? -1.883 -10.333 14.819 1.00 93.75 226 LEU A N 1
ATOM 1832 C CA . LEU A 1 226 ? -2.183 -8.918 14.607 1.00 93.75 226 LEU A CA 1
ATOM 1833 C C . LEU A 1 226 ? -2.676 -8.682 13.178 1.00 93.75 226 LEU A C 1
ATOM 1835 O O . LEU A 1 226 ? -2.066 -9.142 12.210 1.00 93.75 226 LEU A O 1
ATOM 1839 N N . TYR A 1 227 ? -3.767 -7.930 13.044 1.00 94.56 227 TYR A N 1
AT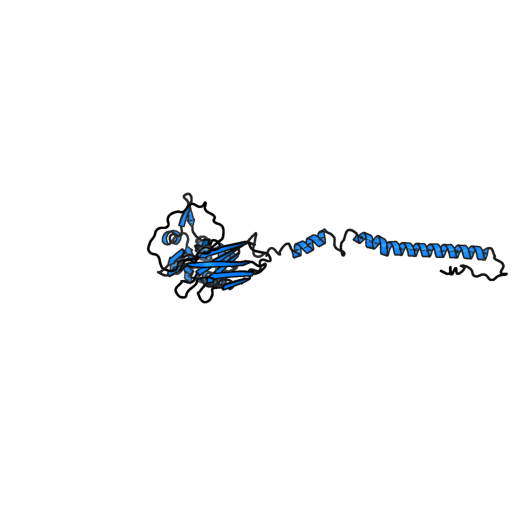OM 1840 C CA . TYR A 1 227 ? -4.418 -7.681 11.761 1.00 94.56 227 TYR A CA 1
ATOM 1841 C C . TYR A 1 227 ? -4.825 -6.219 11.607 1.00 94.56 227 TYR A C 1
ATOM 1843 O O . TYR A 1 227 ? -5.135 -5.535 12.583 1.00 94.56 227 TYR A O 1
ATOM 1851 N N . VAL A 1 228 ? -4.918 -5.777 10.353 1.00 95.06 228 VAL A N 1
ATOM 1852 C CA . VAL A 1 228 ? -5.607 -4.539 9.977 1.00 95.06 228 VAL A CA 1
ATOM 1853 C C . VAL A 1 228 ? -6.835 -4.903 9.149 1.00 95.06 228 VAL A C 1
ATOM 1855 O O . VAL A 1 228 ? -6.727 -5.472 8.060 1.00 95.06 228 VAL A O 1
ATOM 1858 N N . ALA A 1 229 ? -8.018 -4.583 9.664 1.00 94.31 229 ALA A N 1
ATOM 1859 C CA . ALA A 1 229 ? -9.278 -4.737 8.955 1.00 94.31 229 ALA A CA 1
ATOM 1860 C C . ALA A 1 229 ? -9.616 -3.483 8.140 1.00 94.31 229 ALA A C 1
ATOM 1862 O O . ALA A 1 229 ? -9.435 -2.354 8.595 1.00 94.31 229 ALA A O 1
ATOM 1863 N N . MET A 1 230 ? -10.163 -3.718 6.950 1.00 93.19 230 MET A N 1
ATOM 1864 C CA . MET A 1 230 ? -10.756 -2.725 6.057 1.00 93.19 230 MET A CA 1
ATOM 1865 C C . MET A 1 230 ? -11.975 -3.358 5.377 1.00 93.19 230 MET A C 1
ATOM 1867 O O . MET A 1 230 ? -11.969 -4.565 5.119 1.00 93.19 230 MET A O 1
ATOM 1871 N N . LEU A 1 231 ? -13.011 -2.567 5.084 1.00 91.19 231 LEU A N 1
ATOM 1872 C CA . LEU A 1 231 ? -14.242 -3.049 4.448 1.00 91.19 231 LEU A CA 1
ATOM 1873 C C . LEU A 1 231 ? -14.446 -2.367 3.085 1.00 91.19 231 LEU A C 1
ATOM 1875 O O . LEU A 1 231 ? -15.188 -1.387 2.980 1.00 91.19 231 LEU A O 1
ATOM 1879 N N . PRO A 1 232 ? -13.762 -2.849 2.030 1.00 92.25 232 PRO A N 1
ATOM 1880 C CA . PRO A 1 232 ? -13.913 -2.303 0.693 1.00 92.25 232 PRO A CA 1
ATOM 1881 C C . PRO A 1 232 ? -15.196 -2.822 0.038 1.00 92.25 232 PRO A C 1
ATOM 1883 O O . PRO A 1 232 ? -15.379 -4.023 -0.156 1.00 92.25 232 PRO A O 1
ATOM 1886 N N . VAL A 1 233 ? -16.069 -1.907 -0.371 1.00 89.19 233 VAL A N 1
ATOM 1887 C CA . VAL A 1 233 ? -17.265 -2.207 -1.165 1.00 89.19 233 VAL A CA 1
ATOM 1888 C C . VAL A 1 233 ? -17.014 -1.769 -2.597 1.00 89.19 233 VAL A C 1
ATOM 1890 O O . VAL A 1 233 ? -16.719 -0.603 -2.854 1.00 89.19 233 VAL A O 1
ATOM 1893 N N . ARG A 1 234 ? -17.096 -2.707 -3.545 1.00 86.06 234 ARG A N 1
ATOM 1894 C CA . ARG A 1 234 ? -16.839 -2.413 -4.959 1.00 86.06 234 ARG A CA 1
ATOM 1895 C C . ARG A 1 234 ? -17.822 -1.359 -5.463 1.00 86.06 234 ARG A C 1
ATOM 1897 O O . ARG A 1 234 ? -19.021 -1.500 -5.256 1.00 86.06 234 ARG A O 1
ATOM 1904 N N . VAL A 1 235 ? -17.304 -0.346 -6.152 1.00 84.56 235 VAL A N 1
ATOM 1905 C CA . VAL A 1 235 ? -18.105 0.680 -6.823 1.00 84.56 235 VAL A CA 1
ATOM 1906 C C . VAL A 1 235 ? -18.149 0.349 -8.307 1.00 84.56 235 VAL A C 1
ATOM 1908 O O . VAL A 1 235 ? -17.109 0.311 -8.969 1.00 84.56 235 VAL A O 1
ATOM 1911 N N . LEU A 1 236 ? -19.340 0.101 -8.850 1.00 77.19 236 LEU A N 1
ATOM 1912 C CA . LEU A 1 236 ? -19.491 -0.044 -10.294 1.00 77.19 236 LEU A CA 1
ATOM 1913 C C . LEU A 1 236 ? -19.403 1.327 -10.974 1.00 77.19 236 LEU A C 1
ATOM 1915 O O . LEU A 1 236 ? -19.790 2.357 -10.422 1.00 77.19 236 LEU A O 1
ATOM 1919 N N . VAL A 1 237 ? -18.894 1.351 -12.206 1.00 66.44 237 VAL A N 1
ATOM 1920 C CA . VAL A 1 237 ? -18.781 2.594 -12.981 1.00 66.44 237 VAL A CA 1
ATOM 1921 C C . VAL A 1 237 ? -20.168 3.222 -13.152 1.00 66.44 237 VAL A C 1
ATOM 1923 O O . VAL A 1 237 ? -21.081 2.594 -13.683 1.00 66.44 237 VAL A O 1
ATOM 1926 N N . GLY A 1 238 ? -20.319 4.472 -12.703 1.00 65.31 238 GLY A N 1
ATOM 1927 C CA . GLY A 1 238 ? -21.585 5.213 -12.751 1.00 65.31 238 GLY A CA 1
ATOM 1928 C C . GLY A 1 238 ? -22.525 4.970 -11.564 1.00 65.31 238 GLY A C 1
ATOM 1929 O O . GLY A 1 238 ? -23.594 5.583 -11.512 1.00 65.31 238 GLY A O 1
ATOM 1930 N N . GLU A 1 239 ? -22.136 4.127 -10.606 1.00 74.25 239 GLU A N 1
ATOM 1931 C CA . GLU A 1 239 ? -22.902 3.876 -9.389 1.00 74.25 239 GLU A CA 1
ATOM 1932 C C . GLU A 1 239 ? -22.842 5.064 -8.414 1.00 74.25 239 GLU A C 1
ATOM 1934 O O . GLU A 1 239 ? -21.887 5.846 -8.372 1.00 74.25 239 GLU A O 1
ATOM 1939 N N . THR A 1 240 ? -23.905 5.218 -7.626 1.00 72.81 240 THR A N 1
ATOM 1940 C CA . THR A 1 240 ? -23.991 6.219 -6.562 1.00 72.81 240 THR A CA 1
ATOM 1941 C C . THR A 1 240 ? -23.180 5.769 -5.344 1.00 72.81 240 THR A C 1
ATOM 1943 O O . THR A 1 240 ? -23.471 4.752 -4.721 1.00 72.81 240 THR A O 1
ATOM 1946 N N . VAL A 1 241 ? -22.181 6.572 -4.985 1.00 72.88 241 VAL A N 1
ATOM 1947 C CA . VAL A 1 241 ? -21.173 6.299 -3.952 1.00 72.88 241 VAL A CA 1
ATOM 1948 C C . VAL A 1 241 ? -21.522 6.950 -2.613 1.00 72.88 241 VAL A C 1
ATOM 1950 O O . VAL A 1 241 ? -21.095 6.458 -1.576 1.00 72.88 241 VAL A O 1
ATOM 1953 N N . CYS A 1 242 ? -22.382 7.965 -2.595 1.00 65.12 242 CYS A N 1
ATOM 1954 C CA . CYS A 1 242 ? -22.988 8.491 -1.371 1.00 65.12 242 CYS A CA 1
ATOM 1955 C C . CYS A 1 242 ? -24.492 8.508 -1.552 1.00 65.12 242 CYS A C 1
ATOM 1957 O O . CYS A 1 242 ? -24.968 9.036 -2.555 1.00 65.12 242 CYS A O 1
ATOM 1959 N N . ARG A 1 243 ? -25.245 8.023 -0.568 1.00 54.00 243 ARG A N 1
ATOM 1960 C CA . ARG A 1 243 ? -26.645 8.417 -0.414 1.00 54.00 243 ARG A CA 1
ATOM 1961 C C . ARG A 1 243 ? -26.669 9.626 0.510 1.00 54.00 243 ARG A C 1
ATOM 1963 O O . ARG A 1 243 ? -26.288 9.511 1.669 1.00 54.00 243 ARG A O 1
ATOM 1970 N N . GLY A 1 244 ? -27.086 10.774 -0.008 1.00 45.09 244 GLY A N 1
ATOM 1971 C CA . GLY A 1 244 ? -27.470 11.909 0.816 1.00 45.09 244 GLY A CA 1
ATOM 1972 C C . GLY A 1 244 ? -28.532 11.460 1.809 1.00 45.09 244 GLY A C 1
ATOM 1973 O O . GLY A 1 244 ? -29.361 10.600 1.502 1.00 45.09 244 GLY A O 1
ATOM 1974 N N . ALA A 1 245 ? -28.456 11.998 3.021 1.00 38.09 245 ALA A N 1
ATOM 1975 C CA . ALA A 1 245 ? -29.373 11.708 4.108 1.00 38.09 245 ALA A CA 1
ATOM 1976 C C . ALA A 1 245 ? -30.803 12.172 3.769 1.00 38.09 245 ALA A C 1
ATOM 1978 O O . ALA A 1 245 ? -31.259 13.224 4.201 1.00 38.09 245 ALA A O 1
ATOM 1979 N N . SER A 1 246 ? -31.528 11.374 2.995 1.00 37.06 246 SER A N 1
ATOM 1980 C CA . SER A 1 246 ? -32.983 11.308 3.035 1.00 37.06 246 SER A CA 1
ATOM 1981 C C . SER A 1 246 ? -33.401 9.861 2.771 1.00 37.06 246 SER A C 1
ATOM 1983 O O . SER A 1 246 ? -33.582 9.419 1.642 1.00 37.06 246 SER A O 1
ATOM 1985 N N . PHE A 1 247 ? -33.515 9.079 3.843 1.00 36.97 247 PHE A N 1
ATOM 1986 C CA . PHE A 1 247 ? -34.241 7.814 3.790 1.00 36.97 247 PHE A CA 1
ATOM 1987 C C . PHE A 1 247 ? -35.426 7.871 4.741 1.00 36.97 247 PHE A C 1
ATOM 1989 O O . PHE A 1 247 ? -35.293 7.656 5.943 1.00 36.97 247 PHE A O 1
ATOM 1996 N N . ASP A 1 248 ? -36.594 8.104 4.142 1.00 37.19 248 ASP A N 1
ATOM 1997 C CA . ASP A 1 248 ? -37.763 7.297 4.466 1.00 37.19 248 ASP A CA 1
ATOM 1998 C C . ASP A 1 248 ? -37.396 5.820 4.233 1.00 37.19 248 ASP A C 1
ATOM 2000 O O . ASP A 1 248 ? -36.813 5.435 3.215 1.00 37.19 248 ASP A O 1
ATOM 2004 N N . THR A 1 249 ? -37.691 4.997 5.227 1.00 33.12 249 THR A N 1
ATOM 2005 C CA . THR A 1 249 ? -37.282 3.598 5.391 1.00 33.12 249 THR A CA 1
ATOM 2006 C C . THR A 1 249 ? -38.025 2.642 4.448 1.00 33.12 249 THR A C 1
ATOM 2008 O O . THR A 1 249 ? -38.779 1.774 4.879 1.00 33.12 249 THR A O 1
ATOM 2011 N N . ALA A 1 250 ? -37.804 2.747 3.137 1.00 35.22 250 ALA A N 1
ATOM 2012 C CA . ALA A 1 250 ? -38.259 1.726 2.192 1.00 35.22 250 ALA A CA 1
ATOM 2013 C C . ALA A 1 250 ? -37.181 0.643 2.005 1.00 35.22 250 ALA A C 1
ATOM 2015 O O . ALA A 1 250 ? -36.083 0.910 1.511 1.00 35.22 250 ALA A O 1
ATOM 2016 N N . GLN A 1 251 ? -37.500 -0.588 2.419 1.00 32.84 251 GLN A N 1
ATOM 2017 C CA . GLN A 1 251 ? -36.638 -1.766 2.287 1.00 32.84 251 GLN A CA 1
ATOM 2018 C C . GLN A 1 251 ? -36.223 -2.021 0.823 1.00 32.84 251 GLN A C 1
ATOM 2020 O O . GLN A 1 251 ? -37.032 -1.832 -0.090 1.00 32.84 251 GLN A O 1
ATOM 2025 N N . PRO A 1 252 ? -34.988 -2.492 0.573 1.00 38.00 252 PRO A N 1
ATOM 2026 C CA . PRO A 1 252 ? -34.546 -2.841 -0.767 1.00 38.00 252 PRO A CA 1
ATOM 2027 C C . PRO A 1 252 ? -35.249 -4.126 -1.221 1.00 38.00 252 PRO A C 1
ATOM 2029 O O . PRO A 1 252 ? -34.967 -5.213 -0.729 1.00 38.00 252 PRO A O 1
ATOM 2032 N N . THR A 1 253 ? -36.168 -4.012 -2.178 1.00 37.69 253 THR A N 1
ATOM 2033 C CA . THR A 1 253 ? -36.686 -5.174 -2.910 1.00 37.69 253 THR A CA 1
ATOM 2034 C C . THR A 1 253 ? -35.592 -5.714 -3.825 1.00 37.69 253 THR A C 1
ATOM 2036 O O . THR A 1 253 ? -35.094 -4.974 -4.681 1.00 37.69 253 THR A O 1
ATOM 2039 N N . GLU A 1 254 ? -35.248 -6.989 -3.660 1.00 34.66 254 GLU A N 1
ATOM 2040 C CA . GLU A 1 254 ? -34.381 -7.758 -4.554 1.00 34.66 254 GLU A CA 1
ATOM 2041 C C . GLU A 1 254 ? -34.813 -7.557 -6.016 1.00 34.66 254 GLU A C 1
ATOM 2043 O O . GLU A 1 254 ? -35.959 -7.832 -6.381 1.00 34.66 254 GLU A O 1
ATOM 2048 N N . ARG A 1 255 ? -33.914 -7.046 -6.866 1.00 38.91 255 ARG A N 1
ATOM 2049 C CA . ARG A 1 255 ? -34.134 -7.003 -8.318 1.00 38.91 255 ARG A CA 1
ATOM 2050 C C . ARG A 1 255 ? -33.245 -8.040 -9.009 1.00 38.91 255 ARG A C 1
ATOM 2052 O O . ARG A 1 255 ? -32.066 -8.132 -8.672 1.00 38.91 255 ARG A O 1
ATOM 2059 N N . PRO A 1 256 ? -33.781 -8.804 -9.975 1.00 38.97 256 PRO A N 1
ATOM 2060 C CA . PRO A 1 256 ? -33.030 -9.829 -10.691 1.00 38.97 256 PRO A CA 1
ATOM 2061 C C . PRO A 1 256 ? -31.958 -9.233 -11.619 1.00 38.97 256 PRO A C 1
ATOM 2063 O O . PRO A 1 256 ? -32.146 -8.186 -12.232 1.00 38.97 256 PRO A O 1
ATOM 2066 N N . ILE A 1 257 ? -30.845 -9.961 -11.748 1.00 43.69 257 ILE A N 1
ATOM 2067 C CA . ILE A 1 257 ? -29.555 -9.550 -12.343 1.00 43.69 257 ILE A CA 1
ATOM 2068 C C . ILE A 1 257 ? -29.589 -9.394 -13.889 1.00 43.69 257 ILE A C 1
ATOM 2070 O O . ILE A 1 257 ? -28.613 -8.967 -14.494 1.00 43.69 257 ILE A O 1
ATOM 2074 N N . ASN A 1 258 ? -30.713 -9.669 -14.561 1.00 37.69 258 ASN A N 1
ATOM 2075 C CA . ASN A 1 258 ? -30.754 -9.848 -16.025 1.00 37.69 258 ASN A CA 1
ATOM 2076 C C . ASN A 1 258 ? -31.240 -8.649 -16.869 1.00 37.69 258 ASN A C 1
ATOM 2078 O O . ASN A 1 258 ? -31.546 -8.831 -18.045 1.00 37.69 258 ASN A O 1
ATOM 2082 N N . GLU A 1 259 ? -31.271 -7.422 -16.343 1.00 38.69 259 GLU A N 1
ATOM 2083 C CA . GLU A 1 259 ? -31.577 -6.225 -17.150 1.00 38.69 259 GLU A CA 1
ATOM 2084 C C . GLU A 1 259 ? -30.375 -5.273 -17.256 1.00 38.69 259 GLU A C 1
ATOM 2086 O O . GLU A 1 259 ? -30.314 -4.237 -16.596 1.00 38.69 259 GLU A O 1
ATOM 2091 N N . LEU A 1 260 ? -29.419 -5.594 -18.134 1.00 36.47 260 LEU A N 1
ATOM 2092 C CA . LEU A 1 260 ? -28.455 -4.608 -18.633 1.00 36.47 260 LEU A CA 1
ATOM 2093 C C . LEU A 1 260 ? -29.160 -3.727 -19.673 1.00 36.47 260 LEU A C 1
ATOM 2095 O O . LEU A 1 260 ? -29.413 -4.160 -20.797 1.00 36.47 260 LEU A O 1
ATOM 2099 N N . ARG A 1 261 ? -29.506 -2.492 -19.297 1.00 35.72 261 ARG A N 1
ATOM 2100 C CA . ARG A 1 261 ? -29.969 -1.476 -20.255 1.00 35.72 261 ARG A CA 1
ATOM 2101 C C . ARG A 1 261 ? -28.777 -0.780 -20.930 1.00 35.72 261 ARG A C 1
ATOM 2103 O O . ARG A 1 261 ? -27.718 -0.680 -20.309 1.00 35.72 261 ARG A O 1
ATOM 2110 N N . PRO A 1 262 ? -28.947 -0.262 -22.161 1.00 35.78 262 PRO A N 1
ATOM 2111 C CA . PRO A 1 262 ? -27.968 0.618 -22.800 1.00 35.78 262 PRO A CA 1
ATOM 2112 C C . PRO A 1 262 ? -27.679 1.857 -21.936 1.00 35.78 262 PRO A C 1
ATOM 2114 O O . PRO A 1 262 ? -28.562 2.327 -21.216 1.00 35.78 262 PRO A O 1
ATOM 2117 N N . ILE A 1 263 ? -26.449 2.375 -22.029 1.00 43.16 263 ILE A N 1
ATOM 2118 C CA . ILE A 1 263 ? -25.906 3.540 -21.302 1.00 43.16 263 ILE A CA 1
ATOM 2119 C C . ILE A 1 263 ? -26.524 4.847 -21.840 1.00 43.16 263 ILE A C 1
ATOM 2121 O O . ILE A 1 263 ? -25.818 5.723 -22.320 1.00 43.16 263 ILE A O 1
ATOM 2125 N N . ASP A 1 264 ? -27.847 4.995 -21.774 1.00 36.16 264 ASP A N 1
ATOM 2126 C CA . ASP A 1 264 ? -28.533 6.211 -22.211 1.00 36.16 264 ASP A CA 1
ATOM 2127 C C . ASP A 1 264 ? -29.507 6.724 -21.142 1.00 36.16 264 ASP A C 1
ATOM 2129 O O . ASP A 1 264 ? -30.349 5.997 -20.616 1.00 36.16 264 ASP A O 1
ATOM 2133 N N . ALA A 1 265 ? -29.372 8.024 -20.862 1.00 35.88 265 ALA A N 1
ATOM 2134 C CA . ALA A 1 265 ? -30.083 8.844 -19.879 1.00 35.88 265 ALA A CA 1
ATOM 2135 C C . ALA A 1 265 ? -29.703 8.609 -18.404 1.00 35.88 265 ALA A C 1
ATOM 2137 O O . ALA A 1 265 ? -30.362 7.902 -17.637 1.00 35.88 265 ALA A O 1
ATOM 2138 N N . ILE A 1 266 ? -28.665 9.336 -17.980 1.00 39.69 266 ILE A N 1
ATOM 2139 C CA . ILE A 1 266 ? -28.383 9.643 -16.577 1.00 39.69 266 ILE A CA 1
ATOM 2140 C C . ILE A 1 266 ? -29.606 10.367 -15.992 1.00 39.69 266 ILE A C 1
ATOM 2142 O O . ILE A 1 266 ? -29.768 11.571 -16.156 1.00 39.69 266 ILE A O 1
ATOM 2146 N N . ARG A 1 267 ? -30.479 9.635 -15.294 1.00 39.47 267 ARG A N 1
ATOM 2147 C CA . ARG A 1 267 ? -31.362 10.255 -14.302 1.00 39.47 267 ARG A CA 1
ATOM 2148 C C . ARG A 1 267 ? -30.473 10.752 -13.165 1.00 39.47 267 ARG A C 1
ATOM 2150 O O . ARG A 1 267 ? -29.768 9.954 -12.534 1.00 39.47 267 ARG A O 1
ATOM 2157 N N . GLU A 1 268 ? -30.477 12.061 -12.943 1.00 43.81 268 GLU A N 1
ATOM 2158 C CA . GLU A 1 268 ? -29.986 12.662 -11.707 1.00 43.81 268 GLU A CA 1
ATOM 2159 C C . GLU A 1 268 ? -30.822 12.075 -10.569 1.00 43.81 268 GLU A C 1
ATOM 2161 O O . GLU A 1 268 ? -32.032 12.273 -10.490 1.00 43.81 268 GLU A O 1
ATOM 2166 N N . VAL A 1 269 ? -30.196 11.236 -9.748 1.00 48.97 269 VAL A N 1
ATOM 2167 C CA . VAL A 1 269 ? -30.798 10.822 -8.484 1.00 48.97 269 VAL A CA 1
ATOM 2168 C C . VAL A 1 269 ? -30.514 11.976 -7.539 1.00 48.97 269 VAL A C 1
ATOM 2170 O O . VAL A 1 269 ? -29.357 12.179 -7.165 1.00 48.97 269 VAL A O 1
ATOM 2173 N N . GLU A 1 270 ? -31.540 12.768 -7.230 1.00 52.44 270 GLU A N 1
ATOM 2174 C CA . GLU A 1 270 ? -31.437 13.869 -6.274 1.00 52.44 270 GLU A CA 1
ATOM 2175 C C . GLU A 1 270 ? -30.818 13.347 -4.967 1.00 52.44 270 GLU A C 1
ATOM 2177 O O . GLU A 1 270 ? -31.312 12.397 -4.362 1.00 52.44 270 GLU A O 1
ATOM 2182 N N . GLY A 1 271 ? -29.682 13.931 -4.574 1.00 61.00 271 GLY A N 1
ATOM 2183 C CA . GLY A 1 271 ? -28.997 13.619 -3.319 1.00 61.00 271 GLY A CA 1
ATOM 2184 C C . GLY A 1 271 ? -27.907 12.544 -3.375 1.00 61.00 271 GLY A C 1
ATOM 2185 O O . GLY A 1 271 ? -27.403 12.179 -2.320 1.00 61.00 271 GLY A O 1
ATOM 2186 N N . GLY A 1 272 ? -27.506 12.024 -4.540 1.00 71.44 272 GLY A N 1
ATOM 2187 C CA . GLY A 1 272 ? -26.409 11.048 -4.635 1.00 71.44 272 GLY A CA 1
ATOM 2188 C C . GLY A 1 272 ? -25.076 11.624 -5.132 1.00 71.44 272 GLY A C 1
ATOM 2189 O O . GLY A 1 272 ? -25.070 12.331 -6.136 1.00 71.44 272 GLY A O 1
ATOM 2190 N N . CYS A 1 273 ? -23.943 11.259 -4.516 1.00 77.19 273 CYS A N 1
ATOM 2191 C CA . CYS A 1 273 ? -22.616 11.491 -5.117 1.00 77.19 273 CYS A CA 1
ATOM 2192 C C . CYS A 1 273 ? -22.215 10.288 -5.999 1.00 77.19 273 CYS A C 1
ATOM 2194 O O . CYS A 1 273 ? -22.633 9.164 -5.715 1.00 77.19 273 CYS A O 1
ATOM 2196 N N . ARG A 1 274 ? -21.425 10.475 -7.064 1.00 81.19 274 ARG A N 1
ATOM 2197 C CA . ARG A 1 274 ? -20.969 9.401 -7.977 1.00 81.19 274 ARG A CA 1
ATOM 2198 C C . ARG A 1 274 ? -19.468 9.494 -8.222 1.00 81.19 274 ARG A C 1
ATOM 2200 O O . ARG A 1 274 ? -18.995 10.558 -8.611 1.00 81.19 274 ARG A O 1
ATOM 2207 N N . ALA A 1 275 ? -18.747 8.385 -8.063 1.00 80.44 275 ALA A N 1
ATOM 2208 C CA . ALA A 1 275 ? -17.345 8.301 -8.464 1.00 80.44 275 ALA A CA 1
ATOM 2209 C C . ALA A 1 275 ? -17.243 7.949 -9.950 1.00 80.44 275 ALA A C 1
ATOM 2211 O O . ALA A 1 275 ? -17.903 7.032 -10.444 1.00 80.44 275 ALA A O 1
ATOM 2212 N N . LEU A 1 276 ? -16.404 8.691 -10.660 1.00 82.19 276 LEU A N 1
ATOM 2213 C CA . LEU A 1 276 ? -16.144 8.540 -12.078 1.00 82.19 276 LEU A CA 1
ATOM 2214 C C . LEU A 1 276 ? -14.644 8.333 -12.280 1.00 82.19 276 LEU A C 1
ATOM 2216 O O . LEU A 1 276 ? -13.823 9.187 -11.937 1.00 82.19 276 LEU A O 1
ATOM 2220 N N . LEU A 1 277 ? -14.293 7.197 -12.882 1.00 81.06 277 LEU A N 1
ATOM 2221 C CA . LEU A 1 277 ? -12.973 6.999 -13.466 1.00 81.06 277 LEU A CA 1
ATOM 2222 C C . LEU A 1 277 ? -12.936 7.754 -14.793 1.00 81.06 277 LEU A C 1
ATOM 2224 O O . LEU A 1 277 ? -13.418 7.262 -15.811 1.00 81.06 277 LEU A O 1
ATOM 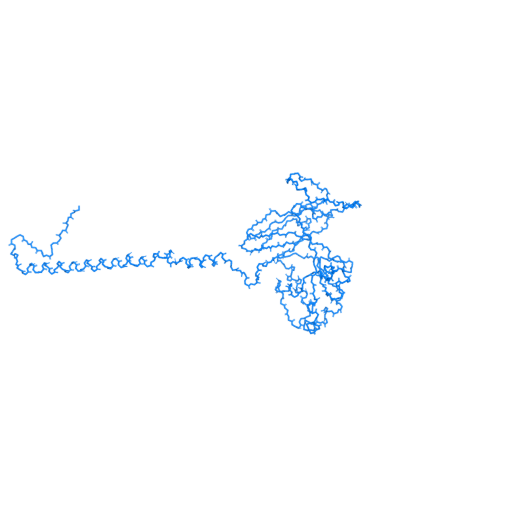2228 N N . ALA A 1 278 ? -12.433 8.982 -14.755 1.00 78.50 278 ALA A N 1
ATOM 2229 C CA . ALA A 1 278 ? -12.535 9.896 -15.881 1.00 78.50 278 ALA A CA 1
ATOM 2230 C C . ALA A 1 278 ? -11.465 9.626 -16.950 1.00 78.50 278 ALA A C 1
ATOM 2232 O O . ALA A 1 278 ? -11.759 9.731 -18.140 1.00 78.50 278 ALA A O 1
ATOM 2233 N N . GLN A 1 279 ? -10.244 9.245 -16.555 1.00 86.12 279 GLN A N 1
ATOM 2234 C CA . GLN A 1 279 ? -9.185 8.896 -17.507 1.00 86.12 279 GLN A CA 1
ATOM 2235 C C . GLN A 1 279 ? -8.128 7.975 -16.884 1.00 86.12 279 GLN A C 1
ATOM 2237 O O . GLN A 1 279 ? -7.684 8.204 -15.759 1.00 86.12 279 GLN A O 1
ATOM 2242 N N . VAL A 1 280 ? -7.675 6.974 -17.645 1.00 86.81 280 VAL A N 1
ATOM 2243 C CA . VAL A 1 280 ? -6.508 6.137 -17.323 1.00 86.81 280 VAL A CA 1
ATOM 2244 C C . VAL A 1 280 ? -5.440 6.381 -18.384 1.00 86.81 280 VAL A C 1
ATOM 2246 O O . VAL A 1 280 ? -5.672 6.156 -19.570 1.00 86.81 280 VAL A O 1
ATOM 2249 N N . ASN A 1 281 ? -4.277 6.859 -17.958 1.00 88.06 281 ASN A N 1
ATOM 2250 C CA . ASN A 1 281 ? -3.105 7.083 -18.797 1.00 88.06 281 ASN A CA 1
ATOM 2251 C C . ASN A 1 281 ? -1.986 6.107 -18.419 1.00 88.06 281 ASN A C 1
ATOM 2253 O O . ASN A 1 281 ? -2.080 5.365 -17.449 1.00 88.06 281 ASN A O 1
ATOM 2257 N N . TYR A 1 282 ? -0.888 6.150 -19.174 1.00 83.44 282 TYR A N 1
ATOM 2258 C CA . TYR A 1 282 ? 0.266 5.268 -18.979 1.00 83.44 282 TYR A CA 1
ATOM 2259 C C . TYR A 1 282 ? 0.944 5.402 -17.602 1.00 83.44 282 TYR A C 1
ATOM 2261 O O . TYR A 1 282 ? 1.509 4.439 -17.098 1.00 83.44 282 TYR A O 1
ATOM 2269 N N . ASN A 1 283 ? 0.912 6.600 -17.008 1.00 86.38 283 ASN A N 1
ATOM 2270 C CA . ASN A 1 283 ? 1.554 6.898 -15.720 1.00 86.38 283 ASN A CA 1
ATOM 2271 C C . ASN A 1 283 ? 0.622 7.570 -14.707 1.00 86.38 283 ASN A C 1
ATOM 2273 O O . ASN A 1 283 ? 1.038 7.820 -13.571 1.00 86.38 283 ASN A O 1
ATOM 2277 N N . THR A 1 284 ? -0.598 7.922 -15.118 1.00 90.88 284 THR A N 1
ATOM 2278 C CA . THR A 1 284 ? -1.529 8.694 -14.296 1.00 90.88 284 THR A CA 1
ATOM 2279 C C . THR A 1 284 ? -2.954 8.197 -14.422 1.00 90.88 284 THR A C 1
ATOM 2281 O O . THR A 1 284 ? -3.370 7.726 -15.475 1.00 90.88 284 THR A O 1
ATOM 2284 N N . ILE A 1 285 ? -3.721 8.353 -13.350 1.00 91.62 285 ILE A N 1
ATOM 2285 C CA . ILE A 1 285 ? -5.163 8.130 -13.336 1.00 91.62 285 ILE A CA 1
ATOM 2286 C C . ILE A 1 285 ? -5.842 9.393 -12.830 1.00 91.62 285 ILE A C 1
ATOM 2288 O O . ILE A 1 285 ? -5.39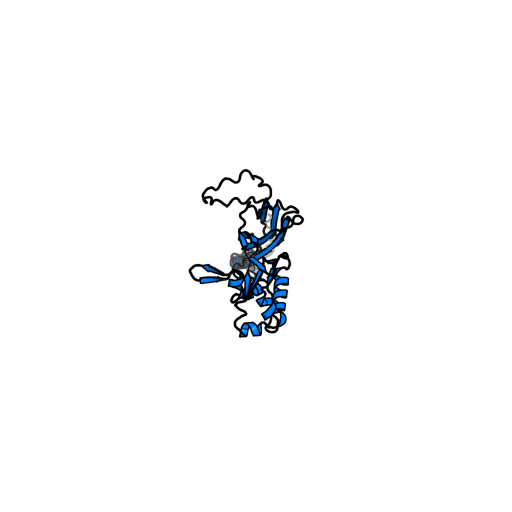0 10.002 -11.863 1.00 91.62 285 ILE A O 1
ATOM 2292 N N . TYR A 1 286 ? -6.919 9.782 -13.500 1.00 91.88 286 TYR A N 1
ATOM 2293 C CA . TYR A 1 286 ? -7.747 10.918 -13.131 1.00 91.88 286 TYR A CA 1
ATOM 2294 C C . TYR A 1 286 ? -9.099 10.426 -12.612 1.00 91.88 286 TYR A C 1
ATOM 2296 O O . TYR A 1 286 ? -9.832 9.718 -13.312 1.00 91.88 286 TYR A O 1
ATOM 2304 N N . LEU A 1 287 ? -9.402 10.796 -11.371 1.00 91.31 287 LEU A N 1
ATOM 2305 C CA . LEU A 1 287 ? -10.615 10.428 -10.646 1.00 91.31 287 LEU A CA 1
ATOM 2306 C C . LEU A 1 287 ? -11.405 11.689 -10.314 1.00 91.31 287 LEU A C 1
ATOM 2308 O O . LEU A 1 287 ? -10.828 12.684 -9.876 1.00 91.31 287 LEU A O 1
ATOM 2312 N N . GLU A 1 288 ? -12.720 11.625 -10.491 1.00 91.38 288 GLU A N 1
ATOM 2313 C CA . GLU A 1 288 ? -13.649 12.703 -10.154 1.00 91.38 288 GLU A CA 1
ATOM 2314 C C . GLU A 1 288 ? -14.843 12.128 -9.381 1.00 91.38 288 GLU A C 1
ATOM 2316 O O . GLU A 1 288 ? -15.445 11.143 -9.807 1.00 91.38 288 GLU A O 1
ATOM 2321 N N . VAL A 1 289 ? -15.217 12.743 -8.261 1.00 88.25 289 VAL A N 1
ATOM 2322 C CA . VAL A 1 289 ? -16.427 12.409 -7.503 1.00 88.25 289 VAL A CA 1
ATOM 2323 C C . VAL A 1 289 ? -17.418 13.559 -7.628 1.00 88.25 289 VAL A C 1
ATOM 2325 O O . VAL A 1 289 ? -17.283 14.597 -6.991 1.00 88.25 289 VAL A O 1
ATOM 2328 N N . LYS A 1 290 ? -18.455 13.376 -8.446 1.00 87.94 290 LYS A N 1
ATOM 2329 C CA . LYS A 1 290 ? -19.485 14.402 -8.665 1.00 87.94 290 LYS A CA 1
ATOM 2330 C C . LYS A 1 290 ? -20.564 14.348 -7.593 1.00 87.94 290 LYS A C 1
ATOM 2332 O O . LYS A 1 290 ? -20.903 13.273 -7.103 1.00 87.94 290 LYS A O 1
ATOM 2337 N N . GLY A 1 291 ? -21.170 15.497 -7.302 1.00 84.25 291 GLY A N 1
ATOM 2338 C CA . GLY A 1 291 ? -22.322 15.594 -6.399 1.00 84.25 291 GLY A CA 1
ATOM 2339 C C . GLY A 1 291 ? -21.964 15.608 -4.911 1.00 84.25 291 GLY A C 1
ATOM 2340 O O . GLY A 1 291 ? -22.841 15.394 -4.076 1.00 84.25 291 GLY A O 1
ATOM 2341 N N . LEU A 1 292 ? -20.697 15.858 -4.566 1.00 85.06 292 LEU A N 1
ATOM 2342 C CA . LEU A 1 292 ? -20.317 16.192 -3.195 1.00 85.06 292 LEU A CA 1
ATOM 2343 C C . LEU A 1 292 ? -20.847 17.589 -2.860 1.00 85.06 292 LEU A C 1
ATOM 2345 O O . LEU A 1 292 ? -20.664 18.539 -3.615 1.00 85.06 292 LEU A O 1
ATOM 2349 N N . THR A 1 293 ? -21.540 17.702 -1.732 1.00 85.50 293 THR A N 1
ATOM 2350 C CA . THR A 1 293 ? -22.051 18.977 -1.209 1.00 85.50 293 THR A CA 1
ATOM 2351 C C . THR A 1 293 ? -21.592 19.131 0.233 1.00 85.50 293 THR A C 1
ATOM 2353 O O . THR A 1 293 ? -21.266 18.134 0.872 1.00 85.50 293 THR A O 1
ATOM 2356 N N . ALA A 1 294 ? -21.619 20.352 0.772 1.00 83.06 294 ALA A N 1
ATOM 2357 C CA . ALA A 1 294 ? -21.190 20.640 2.146 1.00 83.06 294 ALA A CA 1
ATOM 2358 C C . ALA A 1 294 ? -21.894 19.793 3.231 1.00 83.06 294 ALA A C 1
ATOM 2360 O O . ALA A 1 294 ? -21.377 19.656 4.333 1.00 83.06 294 ALA A O 1
ATOM 2361 N N . ASN A 1 295 ? -23.060 19.213 2.922 1.00 82.25 295 ASN A N 1
ATOM 2362 C CA . ASN A 1 295 ? -23.842 18.387 3.846 1.00 82.25 295 ASN A CA 1
ATOM 2363 C C . ASN A 1 295 ? -23.572 16.877 3.711 1.00 82.25 295 ASN A C 1
ATOM 2365 O O . ASN A 1 295 ? -24.210 16.080 4.397 1.00 82.25 295 ASN A O 1
ATOM 2369 N N . VAL A 1 296 ? -22.692 16.463 2.797 1.00 81.00 296 VAL A N 1
ATOM 2370 C CA . VAL A 1 296 ? -22.360 15.053 2.555 1.00 81.00 296 VAL A CA 1
ATOM 2371 C C . VAL A 1 296 ? -21.032 14.741 3.235 1.00 81.00 296 VAL A C 1
ATOM 2373 O O . VAL A 1 296 ? -20.060 15.474 3.072 1.00 81.00 296 VAL A O 1
ATOM 2376 N N . SER A 1 297 ? -20.991 13.647 3.997 1.00 84.31 297 SER A N 1
ATOM 2377 C CA . SER A 1 297 ? -19.760 13.165 4.623 1.00 84.31 297 SER A CA 1
ATOM 2378 C C . SER A 1 297 ? -18.671 12.887 3.577 1.00 84.31 297 SER A C 1
ATOM 2380 O O . SER A 1 297 ? -19.001 12.460 2.466 1.00 84.31 297 SER A O 1
ATOM 2382 N N . PRO A 1 298 ? -17.383 13.072 3.921 1.00 90.81 298 PRO A N 1
ATOM 2383 C CA . PRO A 1 298 ? -16.280 12.728 3.032 1.00 90.81 298 PRO A CA 1
ATOM 2384 C C . PRO A 1 298 ? -16.368 11.289 2.517 1.00 90.81 298 PRO A C 1
ATOM 2386 O O . PRO A 1 298 ? -16.770 10.367 3.237 1.00 90.81 298 PRO A O 1
ATOM 2389 N N . VAL A 1 299 ? -15.962 11.097 1.266 1.00 91.88 299 VAL A N 1
ATOM 2390 C CA . VAL A 1 299 ? -15.938 9.783 0.620 1.00 91.88 299 VAL A CA 1
ATOM 2391 C C . VAL A 1 299 ? -14.517 9.284 0.589 1.00 91.88 299 VAL A C 1
ATOM 2393 O O . VAL A 1 299 ? -13.670 9.878 -0.069 1.00 91.88 299 VAL A O 1
ATOM 2396 N N . ASP A 1 300 ? -14.284 8.151 1.236 1.00 94.69 300 ASP A N 1
ATOM 2397 C CA . ASP A 1 300 ? -12.985 7.495 1.196 1.00 94.69 300 ASP A CA 1
ATOM 2398 C C . ASP A 1 300 ? -13.042 6.364 0.171 1.00 94.69 300 ASP A C 1
ATOM 2400 O O . ASP A 1 300 ? -13.871 5.452 0.272 1.00 94.69 300 ASP A O 1
ATOM 2404 N N . LEU A 1 301 ? -12.189 6.453 -0.844 1.00 94.06 301 LEU A N 1
ATOM 2405 C CA . LEU A 1 301 ? -12.058 5.469 -1.906 1.00 94.06 301 LEU A CA 1
ATOM 2406 C C . LEU A 1 301 ? -10.724 4.742 -1.782 1.00 94.06 301 LEU A C 1
ATOM 2408 O O . LEU A 1 301 ? -9.679 5.367 -1.626 1.00 94.06 301 LEU A O 1
ATOM 2412 N N . MET A 1 302 ? -10.765 3.421 -1.924 1.00 94.12 302 MET A N 1
ATOM 2413 C CA . MET A 1 302 ? -9.595 2.592 -2.166 1.00 94.12 302 MET A CA 1
ATOM 2414 C C . MET A 1 302 ? -9.522 2.268 -3.659 1.00 94.12 302 MET A C 1
ATOM 2416 O O . MET A 1 302 ? -10.435 1.676 -4.234 1.00 94.12 302 MET A O 1
ATOM 2420 N N . ILE A 1 303 ? -8.420 2.651 -4.287 1.00 92.94 303 ILE A N 1
ATOM 2421 C CA . ILE A 1 303 ? -8.125 2.416 -5.695 1.00 92.94 303 ILE A CA 1
ATOM 2422 C C . ILE A 1 303 ? -7.119 1.274 -5.752 1.00 92.94 303 ILE A C 1
ATOM 2424 O O . ILE A 1 303 ? -5.983 1.410 -5.298 1.00 92.94 303 ILE A O 1
ATOM 2428 N N . LEU A 1 304 ? -7.549 0.146 -6.300 1.00 91.44 304 LEU A N 1
ATOM 2429 C CA . LEU A 1 304 ? -6.713 -1.025 -6.493 1.00 91.44 304 LEU A CA 1
ATOM 2430 C C . LEU A 1 304 ? -6.219 -1.033 -7.938 1.00 91.44 304 LEU A C 1
ATOM 2432 O O . LEU A 1 304 ? -7.016 -1.116 -8.872 1.00 91.44 304 LEU A O 1
ATOM 2436 N N . MET A 1 305 ? -4.907 -0.938 -8.124 1.00 88.75 305 MET A N 1
ATOM 2437 C CA . MET A 1 305 ? -4.279 -0.989 -9.439 1.00 88.75 305 MET A CA 1
ATOM 2438 C C . MET A 1 305 ? -3.533 -2.292 -9.611 1.00 88.75 305 MET A C 1
ATOM 2440 O O . MET A 1 305 ? -2.687 -2.646 -8.794 1.00 88.75 305 MET A O 1
ATOM 2444 N N . ARG A 1 306 ? -3.806 -2.970 -10.716 1.00 85.06 306 ARG A N 1
ATOM 2445 C CA . ARG A 1 306 ? -3.044 -4.128 -11.149 1.00 85.06 306 ARG A CA 1
ATOM 2446 C C . ARG A 1 306 ? -2.208 -3.740 -12.352 1.00 85.06 306 ARG A C 1
ATOM 2448 O O . ARG A 1 306 ? -2.726 -3.160 -13.308 1.00 85.06 306 ARG A O 1
ATOM 2455 N N . SER A 1 307 ? -0.922 -4.058 -12.265 1.00 73.94 307 SER A N 1
ATOM 2456 C CA . SER A 1 307 ? 0.021 -3.862 -13.351 1.00 73.94 307 SER A CA 1
ATOM 2457 C C . SER A 1 307 ? -0.202 -4.913 -14.439 1.00 73.94 307 SER A C 1
ATOM 2459 O O . SER A 1 307 ? -0.220 -6.132 -14.138 1.00 73.94 307 SER A O 1
#